Protein AF-0000000078895210 (afdb_homodimer)

Structure (mmCIF, N/CA/C/O backbone):
data_AF-0000000078895210-model_v1
#
loop_
_entity.id
_entity.type
_entity.pdbx_description
1 polymer Aquaporin
#
loop_
_atom_site.group_PDB
_atom_site.id
_atom_site.type_symbol
_atom_site.label_atom_id
_atom_site.label_alt_id
_atom_site.label_comp_id
_atom_site.label_asym_id
_atom_site.label_entity_id
_atom_site.label_seq_id
_atom_site.pdbx_PDB_ins_code
_atom_site.Cartn_x
_atom_site.Cartn_y
_atom_site.Cartn_z
_atom_site.occupancy
_atom_site.B_iso_or_equiv
_atom_site.auth_seq_id
_atom_site.auth_comp_id
_atom_site.auth_asym_id
_atom_site.auth_atom_id
_atom_site.pdbx_PDB_model_num
ATOM 1 N N . ILE A 1 1 ? 17.266 -13.531 0.839 1 91.81 1 ILE A N 1
ATOM 2 C CA . ILE A 1 1 ? 16.641 -12.891 1.991 1 91.81 1 ILE A CA 1
ATOM 3 C C . ILE A 1 1 ? 17.109 -11.438 2.08 1 91.81 1 ILE A C 1
ATOM 5 O O . ILE A 1 1 ? 16.297 -10.516 2.031 1 91.81 1 ILE A O 1
ATOM 9 N N . ILE A 1 2 ? 18.406 -11.156 2.016 1 94.5 2 ILE A N 1
ATOM 10 C CA . ILE A 1 2 ? 18.906 -9.805 2.223 1 94.5 2 ILE A CA 1
ATOM 11 C C . ILE A 1 2 ? 18.516 -8.922 1.04 1 94.5 2 ILE A C 1
ATOM 13 O O . ILE A 1 2 ? 18.109 -7.773 1.223 1 94.5 2 ILE A O 1
ATOM 17 N N . ARG A 1 3 ? 18.641 -9.445 -0.158 1 97.5 3 ARG A N 1
ATOM 18 C CA . ARG A 1 3 ? 18.297 -8.672 -1.344 1 97.5 3 ARG A CA 1
ATOM 19 C C . ARG A 1 3 ? 16.812 -8.273 -1.328 1 97.5 3 ARG A C 1
ATOM 21 O O . ARG A 1 3 ? 16.469 -7.137 -1.648 1 97.5 3 ARG A O 1
ATOM 28 N N . SER A 1 4 ? 16.016 -9.242 -0.954 1 98 4 SER A N 1
ATOM 29 C CA . SER A 1 4 ? 14.578 -8.961 -0.885 1 98 4 SER A CA 1
ATOM 30 C C . SER A 1 4 ? 14.266 -7.961 0.221 1 98 4 SER A C 1
ATOM 32 O O . SER A 1 4 ? 13.391 -7.109 0.063 1 98 4 SER A O 1
ATOM 34 N N . PHE A 1 5 ? 14.891 -8.125 1.276 1 98.5 5 PHE A N 1
ATOM 35 C CA . PHE A 1 5 ? 14.719 -7.184 2.377 1 98.5 5 PHE A CA 1
ATOM 36 C C . PHE A 1 5 ? 15.031 -5.762 1.932 1 98.5 5 PHE A C 1
ATOM 38 O O . PHE A 1 5 ? 14.234 -4.848 2.141 1 98.5 5 PHE A O 1
ATOM 45 N N . LEU A 1 6 ? 16.203 -5.59 1.319 1 98.44 6 LEU A N 1
ATOM 46 C CA . LEU A 1 6 ? 16.641 -4.266 0.892 1 98.44 6 LEU A CA 1
ATOM 47 C C . LEU A 1 6 ? 15.719 -3.711 -0.189 1 98.44 6 LEU A C 1
ATOM 49 O O . LEU A 1 6 ? 15.43 -2.514 -0.212 1 98.44 6 LEU A O 1
ATOM 53 N N . ALA A 1 7 ? 15.297 -4.586 -1.039 1 98.69 7 ALA A N 1
ATOM 54 C CA . ALA A 1 7 ? 14.391 -4.176 -2.109 1 98.69 7 ALA A CA 1
ATOM 55 C C . ALA A 1 7 ? 13.094 -3.617 -1.541 1 98.69 7 ALA A C 1
ATOM 57 O O . ALA A 1 7 ? 12.648 -2.531 -1.929 1 98.69 7 ALA A O 1
ATOM 58 N N . GLU A 1 8 ? 12.5 -4.336 -0.604 1 98.88 8 GLU A N 1
ATOM 59 C CA . GLU A 1 8 ? 11.242 -3.902 -0 1 98.88 8 GLU A CA 1
ATOM 60 C C . GLU A 1 8 ? 11.445 -2.67 0.876 1 98.88 8 GLU A C 1
ATOM 62 O O . GLU A 1 8 ? 10.578 -1.795 0.936 1 98.88 8 GLU A O 1
ATOM 67 N N . PHE A 1 9 ? 12.547 -2.623 1.554 1 98.81 9 PHE A N 1
ATOM 68 C CA . PHE A 1 9 ? 12.883 -1.465 2.373 1 98.81 9 PHE A CA 1
ATOM 69 C C . PHE A 1 9 ? 12.961 -0.203 1.522 1 98.81 9 PHE A C 1
ATOM 71 O O . PHE A 1 9 ? 12.297 0.793 1.815 1 98.81 9 PHE A O 1
ATOM 78 N N . ILE A 1 10 ? 13.742 -0.243 0.517 1 98.69 10 ILE A N 1
ATOM 79 C CA . ILE A 1 10 ? 13.992 0.927 -0.32 1 98.69 10 ILE A CA 1
ATOM 80 C C . ILE A 1 10 ? 12.719 1.293 -1.083 1 98.69 10 ILE A C 1
ATOM 82 O O . ILE A 1 10 ? 12.375 2.473 -1.195 1 98.69 10 ILE A O 1
ATOM 86 N N . ALA A 1 11 ? 12.008 0.29 -1.595 1 98.69 11 ALA A N 1
ATOM 87 C CA . ALA A 1 11 ? 10.797 0.571 -2.354 1 98.69 11 ALA A CA 1
ATOM 88 C C . ALA A 1 11 ? 9.75 1.262 -1.481 1 98.69 11 ALA A C 1
ATOM 90 O O . ALA A 1 11 ? 9.102 2.215 -1.916 1 98.69 11 ALA A O 1
ATOM 91 N N . THR A 1 12 ? 9.578 0.781 -0.262 1 98.75 12 THR A N 1
ATOM 92 C CA . THR A 1 12 ? 8.617 1.41 0.636 1 98.75 12 THR A CA 1
ATOM 93 C C . THR A 1 12 ? 9.094 2.801 1.05 1 98.75 12 THR A C 1
ATOM 95 O O . T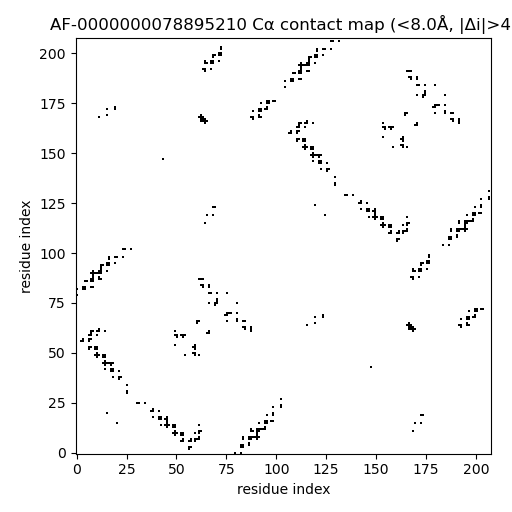HR A 1 12 ? 8.289 3.725 1.174 1 98.75 12 THR A O 1
ATOM 98 N N . PHE A 1 13 ? 10.398 2.947 1.221 1 98.75 13 PHE A N 1
ATOM 99 C CA . PHE A 1 13 ? 10.977 4.258 1.507 1 98.75 13 PHE A CA 1
ATOM 100 C C . PHE A 1 13 ? 10.633 5.254 0.408 1 98.75 13 PHE A C 1
ATOM 102 O O . PHE A 1 13 ? 10.219 6.379 0.692 1 98.75 13 PHE A O 1
ATOM 109 N N . ILE A 1 14 ? 10.789 4.855 -0.801 1 98.31 14 ILE A N 1
ATOM 110 C CA . ILE A 1 14 ? 10.484 5.695 -1.954 1 98.31 14 ILE A CA 1
ATOM 111 C C . ILE A 1 14 ? 8.992 6.035 -1.962 1 98.31 14 ILE A C 1
ATOM 113 O O . ILE A 1 14 ? 8.617 7.203 -2.094 1 98.31 14 ILE A O 1
ATOM 117 N N . LEU A 1 15 ? 8.125 5.031 -1.791 1 97.38 15 LEU A N 1
ATOM 118 C CA . LEU A 1 15 ? 6.676 5.215 -1.801 1 97.38 15 LEU A CA 1
ATOM 119 C C . LEU A 1 15 ? 6.25 6.254 -0.77 1 97.38 15 LEU A C 1
ATOM 121 O O . LEU A 1 15 ? 5.547 7.211 -1.102 1 97.38 15 LEU A O 1
ATOM 125 N N . VAL A 1 16 ? 6.73 6.066 0.429 1 97.69 16 VAL A N 1
ATOM 126 C CA . VAL A 1 16 ? 6.305 6.906 1.543 1 97.69 16 VAL A CA 1
ATOM 127 C C . VAL A 1 16 ? 6.914 8.297 1.403 1 97.69 16 VAL A C 1
ATOM 129 O O . VAL A 1 16 ? 6.277 9.297 1.746 1 97.69 16 VAL A O 1
ATOM 132 N N . SER A 1 17 ? 8.133 8.398 0.873 1 96.94 17 SER A N 1
ATOM 133 C CA . SER A 1 17 ? 8.75 9.711 0.667 1 96.94 17 SER A CA 1
ATOM 134 C C . SER A 1 17 ? 7.93 10.555 -0.301 1 96.94 17 SER A C 1
ATOM 136 O O . SER A 1 17 ? 7.652 11.727 -0.027 1 96.94 17 SER A O 1
ATOM 138 N N . PHE A 1 18 ? 7.535 9.977 -1.363 1 95.56 18 PHE A N 1
ATOM 139 C CA . PHE A 1 18 ? 6.754 10.711 -2.352 1 95.56 18 PHE A CA 1
ATOM 140 C C . PHE A 1 18 ? 5.336 10.953 -1.85 1 95.56 18 PHE A C 1
ATOM 142 O O . PHE A 1 18 ? 4.805 12.055 -1.993 1 95.56 18 PHE A O 1
ATOM 149 N N . GLY A 1 19 ? 4.68 9.953 -1.264 1 92.62 19 GLY A N 1
ATOM 150 C CA . GLY A 1 19 ? 3.312 10.086 -0.79 1 92.62 19 GLY A CA 1
ATOM 151 C C . GLY A 1 19 ? 3.178 11.047 0.377 1 92.62 19 GLY A C 1
ATOM 152 O O . GLY A 1 19 ? 2.463 12.047 0.285 1 92.62 19 GLY A O 1
ATOM 153 N N . CYS A 1 20 ? 3.854 10.719 1.409 1 92.38 20 CYS A N 1
ATOM 154 C CA . CYS A 1 20 ? 3.764 11.539 2.613 1 92.38 20 CYS A CA 1
ATOM 155 C C . CYS A 1 20 ? 4.41 12.906 2.393 1 92.38 20 CYS A C 1
ATOM 157 O O . CYS A 1 20 ? 3.957 13.906 2.943 1 92.38 20 CYS A O 1
ATOM 159 N N . GLY A 1 21 ? 5.445 12.945 1.614 1 91.75 21 GLY A N 1
ATOM 160 C CA . GLY A 1 21 ? 6.066 14.227 1.312 1 91.75 21 GLY A CA 1
ATOM 161 C C . GLY A 1 21 ? 5.133 15.188 0.614 1 91.75 21 GLY A C 1
ATOM 162 O O . GLY A 1 21 ? 5.109 16.375 0.933 1 91.75 21 GLY A O 1
ATOM 163 N N . SER A 1 22 ? 4.402 14.703 -0.313 1 90.06 22 SER A N 1
ATOM 164 C CA . SER A 1 22 ? 3.463 15.555 -1.033 1 90.06 22 SER A CA 1
ATOM 165 C C . SER A 1 22 ? 2.369 16.078 -0.109 1 90.06 22 SER A C 1
ATOM 167 O O . SER A 1 22 ? 1.924 17.219 -0.247 1 90.06 22 SER A O 1
ATOM 169 N N . ILE A 1 23 ? 1.933 15.242 0.768 1 87.25 23 ILE A N 1
ATOM 170 C CA . ILE A 1 23 ? 0.909 15.648 1.723 1 87.25 23 ILE A CA 1
ATOM 171 C C . ILE A 1 23 ? 1.463 16.75 2.633 1 87.25 23 ILE A C 1
ATOM 173 O O . ILE A 1 23 ? 0.791 17.75 2.893 1 87.25 23 ILE A O 1
ATOM 177 N N . ALA A 1 24 ? 2.65 16.516 3.084 1 88.12 24 ALA A N 1
ATOM 178 C CA . ALA A 1 24 ? 3.289 17.516 3.947 1 88.12 24 ALA A CA 1
ATOM 179 C C . ALA A 1 24 ? 3.455 18.844 3.223 1 88.12 24 ALA A C 1
ATOM 181 O O . ALA A 1 24 ? 3.191 19.906 3.793 1 88.12 24 ALA A O 1
ATOM 182 N N . GLN A 1 25 ? 3.906 18.766 2.006 1 86.38 25 GLN A N 1
ATOM 183 C CA . GLN A 1 25 ? 4.098 19.969 1.209 1 86.38 25 GLN A CA 1
ATOM 184 C C . GLN A 1 25 ? 2.779 20.703 0.999 1 86.38 25 GLN A C 1
ATOM 186 O O . GLN A 1 25 ? 2.734 21.938 1.055 1 86.38 25 GLN A O 1
ATOM 191 N N . MET A 1 26 ? 1.783 19.984 0.675 1 85.31 26 MET A N 1
ATOM 192 C CA . MET A 1 26 ? 0.464 20.578 0.469 1 85.31 26 MET A CA 1
ATOM 193 C C . MET A 1 26 ? -0.018 21.281 1.729 1 85.31 26 MET A C 1
ATOM 195 O O . MET A 1 26 ? -0.577 22.375 1.655 1 85.31 26 MET A O 1
ATOM 199 N N . LEU A 1 27 ? 0.117 20.703 2.875 1 81.81 27 LEU A N 1
ATOM 200 C CA . LEU A 1 27 ? -0.335 21.281 4.141 1 81.81 27 LEU A CA 1
ATOM 201 C C . LEU A 1 27 ? 0.47 22.516 4.492 1 81.81 27 LEU A C 1
ATOM 203 O O . LEU A 1 27 ? -0.069 23.469 5.059 1 81.81 27 LEU A O 1
ATOM 207 N N . LEU A 1 28 ? 1.659 22.547 4.117 1 82.06 28 LEU A N 1
ATOM 208 C CA . LEU A 1 28 ? 2.52 23.688 4.402 1 82.06 28 LEU A CA 1
ATOM 209 C C . LEU A 1 28 ? 2.188 24.859 3.48 1 82.06 28 LEU A C 1
ATOM 211 O O . LEU A 1 28 ? 2.221 26.016 3.904 1 82.06 28 LEU A O 1
ATOM 215 N N . SER A 1 29 ? 1.907 24.562 2.256 1 80.06 29 SER A N 1
ATOM 216 C CA . SER A 1 29 ? 1.659 25.625 1.276 1 80.06 29 SER A CA 1
ATOM 217 C C . SER A 1 29 ? 0.233 26.156 1.385 1 80.06 29 SER A C 1
ATOM 219 O O . SER A 1 29 ? -0.126 27.125 0.714 1 80.06 29 SER A O 1
ATOM 221 N N . ASN A 1 30 ? -0.578 25.719 2.146 1 72.81 30 ASN A N 1
ATOM 222 C CA . ASN A 1 30 ? -1.979 26.109 2.275 1 72.81 30 ASN A CA 1
ATOM 223 C C . ASN A 1 30 ? -2.719 26 0.946 1 72.81 30 ASN A C 1
ATOM 225 O O . ASN A 1 30 ? -3.572 26.828 0.63 1 72.81 30 ASN A O 1
ATOM 229 N N . GLU A 1 31 ? -2.275 25.359 -0.02 1 65 31 GLU A N 1
ATOM 230 C CA . GLU A 1 31 ? -2.939 25.156 -1.305 1 65 31 GLU A CA 1
ATOM 231 C C . GLU A 1 31 ? -3.918 23.984 -1.243 1 65 31 GLU A C 1
ATOM 233 O O . GLU A 1 31 ? -3.596 22.938 -0.705 1 65 31 GLU A O 1
ATOM 238 N N . THR A 1 32 ? -5.375 24.25 -1.169 1 58.59 32 THR A N 1
ATOM 239 C CA . THR A 1 32 ? -6.359 23.188 -1.044 1 58.59 32 THR A CA 1
ATOM 240 C C . THR A 1 32 ? -6.625 22.531 -2.398 1 58.59 32 THR A C 1
ATOM 242 O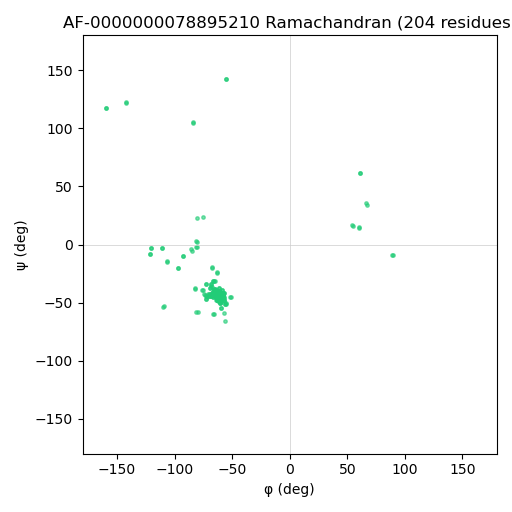 O . THR A 1 32 ? -6.902 21.344 -2.475 1 58.59 32 THR A O 1
ATOM 245 N N . LYS A 1 33 ? -7.062 23.406 -3.379 1 52.34 33 LYS A N 1
ATOM 246 C CA . LYS A 1 33 ? -7.859 23 -4.535 1 52.34 33 LYS A CA 1
ATOM 247 C C . LYS A 1 33 ? -7.156 21.906 -5.332 1 52.34 33 LYS A C 1
ATOM 249 O O . LYS A 1 33 ? -7.781 20.938 -5.746 1 52.34 33 LYS A O 1
ATOM 254 N N . GLY A 1 34 ? -6.035 22.125 -5.961 1 54.62 34 GLY A N 1
ATOM 255 C CA . GLY A 1 34 ? -5.379 21.234 -6.906 1 54.62 34 GLY A CA 1
ATOM 256 C C . GLY A 1 34 ? -4.691 20.062 -6.234 1 54.62 34 GLY A C 1
ATOM 257 O O . GLY A 1 34 ? -3.904 19.344 -6.867 1 54.62 34 GLY A O 1
ATOM 258 N N . THR A 1 35 ? -5.203 19.734 -4.969 1 67.94 35 THR A N 1
ATOM 259 C CA . THR A 1 35 ? -4.336 19.016 -4.035 1 67.94 35 THR A CA 1
ATOM 260 C C . THR A 1 35 ? -4.613 17.516 -4.07 1 67.94 35 THR A C 1
ATOM 262 O O . THR A 1 35 ? -3.691 16.703 -3.973 1 67.94 35 THR A O 1
ATOM 265 N N . PHE A 1 36 ? -5.809 17.312 -4.574 1 72.62 36 PHE A N 1
ATOM 266 C CA . PHE A 1 36 ? -6.133 15.891 -4.637 1 72.62 36 PHE A CA 1
ATOM 267 C C . PHE A 1 36 ? -5.379 15.211 -5.773 1 72.62 36 PHE A C 1
ATOM 269 O O . PHE A 1 36 ? -4.766 14.156 -5.574 1 72.62 36 PHE A O 1
ATOM 276 N N . PHE A 1 37 ? -5.375 15.945 -6.879 1 78.44 37 PHE A N 1
ATOM 277 C CA . PHE A 1 37 ? -4.73 15.367 -8.055 1 78.44 37 PHE A CA 1
ATOM 278 C C . PHE A 1 37 ? -3.223 15.273 -7.848 1 78.44 37 PHE A C 1
ATOM 280 O O . PHE A 1 37 ? -2.607 14.25 -8.164 1 78.44 37 PHE A O 1
ATOM 287 N N . SER A 1 38 ? -2.693 16.375 -7.309 1 83.25 38 SER A N 1
ATOM 288 C CA . SER A 1 38 ? -1.247 16.391 -7.117 1 83.25 38 SER A CA 1
ATOM 289 C C . SER A 1 38 ? -0.813 15.32 -6.121 1 83.25 38 SER A C 1
ATOM 291 O O . SER A 1 38 ? 0.202 14.648 -6.324 1 83.25 38 SER A O 1
ATOM 293 N N . VAL A 1 39 ? -1.569 15.156 -5.125 1 84.69 39 VAL A N 1
ATOM 294 C CA . VAL A 1 39 ? -1.237 14.172 -4.102 1 84.69 39 VAL A CA 1
ATOM 295 C C . VAL A 1 39 ? -1.364 12.766 -4.676 1 84.69 39 VAL A C 1
ATOM 297 O O . VAL A 1 39 ? -0.463 11.938 -4.516 1 84.69 39 VAL A O 1
ATOM 300 N N . ASN A 1 40 ? -2.445 12.523 -5.43 1 85.06 40 ASN A N 1
ATOM 301 C CA . ASN A 1 40 ? -2.631 11.211 -6.039 1 85.06 40 ASN A CA 1
ATOM 302 C C . ASN A 1 40 ? -1.543 10.914 -7.066 1 85.06 40 ASN A C 1
ATOM 304 O O . ASN A 1 40 ? -1.086 9.773 -7.18 1 85.06 40 ASN A O 1
ATOM 308 N N . PHE A 1 41 ? -1.235 11.914 -7.758 1 89.12 41 PHE A N 1
ATOM 309 C CA . PHE A 1 41 ? -0.179 11.75 -8.75 1 89.12 41 PHE A CA 1
ATOM 310 C C . PHE A 1 41 ? 1.142 11.391 -8.078 1 89.12 41 PHE A C 1
ATOM 312 O O . PHE A 1 41 ? 1.873 10.523 -8.562 1 89.12 41 PHE A O 1
ATOM 319 N N . SER A 1 42 ? 1.454 12.039 -6.969 1 93.06 42 SER A N 1
ATOM 320 C CA . SER A 1 42 ? 2.684 11.773 -6.227 1 93.06 42 SER A CA 1
ATOM 321 C C . SER A 1 42 ? 2.715 10.336 -5.711 1 93.06 42 SER A C 1
ATOM 323 O O . SER A 1 42 ? 3.748 9.664 -5.789 1 93.06 42 SER A O 1
ATOM 325 N N . TRP A 1 43 ? 1.61 9.875 -5.23 1 91.94 43 TRP A N 1
ATOM 326 C CA . TRP A 1 43 ? 1.517 8.492 -4.789 1 91.94 43 TRP A CA 1
ATOM 327 C C . TRP A 1 43 ? 1.743 7.531 -5.949 1 91.94 43 TRP A C 1
ATOM 329 O O . TRP A 1 43 ? 2.438 6.523 -5.805 1 91.94 43 TRP A O 1
ATOM 339 N N . GLY A 1 44 ? 1.128 7.828 -7.102 1 91 44 GLY A N 1
ATOM 340 C CA . GLY A 1 44 ? 1.326 7.031 -8.305 1 91 44 GLY A CA 1
ATOM 341 C C . GLY A 1 44 ? 2.779 6.945 -8.727 1 91 44 GLY A C 1
ATOM 342 O O . GLY A 1 44 ? 3.262 5.875 -9.094 1 91 44 GLY A O 1
ATOM 343 N N . ILE A 1 45 ? 3.426 8.047 -8.711 1 93.38 45 ILE A N 1
ATOM 344 C CA . ILE A 1 45 ? 4.848 8.086 -9.039 1 93.38 45 ILE A CA 1
ATOM 345 C C . ILE A 1 45 ? 5.625 7.211 -8.062 1 93.38 45 ILE A C 1
ATOM 347 O O . ILE A 1 45 ? 6.512 6.457 -8.469 1 93.38 45 ILE A O 1
ATOM 351 N N . GLY A 1 46 ? 5.398 7.391 -6.738 1 95.25 46 GLY A N 1
ATOM 352 C CA . GLY A 1 46 ? 6.047 6.57 -5.727 1 95.25 46 GLY A CA 1
ATOM 353 C C . GLY A 1 46 ? 5.906 5.082 -5.988 1 95.25 46 GLY A C 1
ATOM 354 O O . GLY A 1 46 ? 6.887 4.34 -5.91 1 95.25 46 GLY A O 1
ATOM 355 N N . VAL A 1 47 ? 4.688 4.664 -6.328 1 92.81 47 VAL A N 1
ATOM 356 C CA . VAL A 1 47 ? 4.43 3.256 -6.621 1 92.81 47 VAL A CA 1
ATOM 357 C C . VAL A 1 47 ? 5.227 2.83 -7.852 1 92.81 47 VAL A C 1
ATOM 359 O O . VAL A 1 47 ? 5.867 1.777 -7.848 1 92.81 47 VAL A O 1
ATOM 362 N N . THR A 1 48 ? 5.156 3.641 -8.891 1 92.81 48 THR A N 1
AT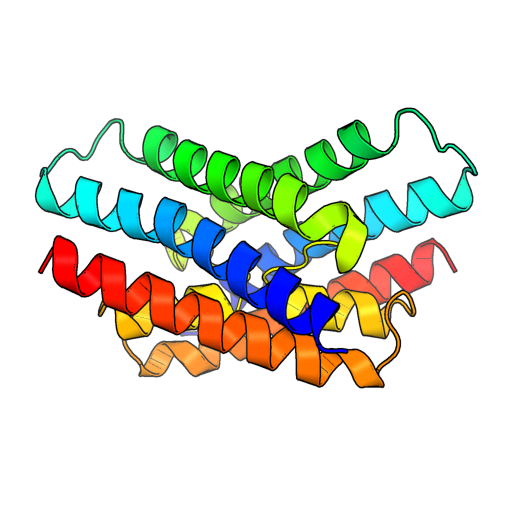OM 363 C CA . THR A 1 48 ? 5.832 3.314 -10.141 1 92.81 48 THR A CA 1
ATOM 364 C C . THR A 1 48 ? 7.336 3.17 -9.922 1 92.81 48 THR A C 1
ATOM 366 O O . THR A 1 48 ? 7.941 2.189 -10.359 1 92.81 48 THR A O 1
ATOM 369 N N . LEU A 1 49 ? 7.945 4.074 -9.266 1 95.94 49 LEU A N 1
ATOM 370 C CA . LEU A 1 49 ? 9.375 4.027 -9 1 95.94 49 LEU A CA 1
ATOM 371 C C . LEU A 1 49 ? 9.727 2.844 -8.102 1 95.94 49 LEU A C 1
ATOM 373 O O . LEU A 1 49 ? 10.758 2.199 -8.289 1 95.94 49 LEU A O 1
ATOM 377 N N . GLY A 1 50 ? 8.906 2.646 -7.07 1 96 50 GLY A N 1
ATOM 378 C CA . GLY A 1 50 ? 9.109 1.474 -6.23 1 96 50 GLY A CA 1
ATOM 379 C C . GLY A 1 50 ? 9.07 0.172 -7.012 1 96 50 GLY A C 1
ATOM 380 O O . GLY A 1 50 ? 9.891 -0.721 -6.773 1 96 50 GLY A O 1
ATOM 381 N N . CYS A 1 51 ? 8.141 0.062 -7.949 1 93.31 51 CYS A N 1
ATOM 382 C CA . CYS A 1 51 ? 8.023 -1.126 -8.789 1 93.31 51 CYS A CA 1
ATOM 383 C C . CYS A 1 51 ? 9.258 -1.29 -9.664 1 93.31 51 CYS A C 1
ATOM 385 O O . CYS A 1 51 ? 9.75 -2.404 -9.859 1 93.31 51 CYS A O 1
ATOM 387 N N . TYR A 1 52 ? 9.633 -0.184 -10.195 1 93.31 52 TYR A N 1
ATOM 388 C CA . TYR A 1 52 ? 10.828 -0.235 -11.023 1 93.31 52 TYR A CA 1
ATOM 389 C C . TYR A 1 52 ? 12.039 -0.679 -10.211 1 93.31 52 TYR A C 1
ATOM 391 O O . TYR A 1 52 ? 12.875 -1.439 -10.695 1 93.31 52 TYR A O 1
ATOM 399 N N . TRP A 1 53 ? 12.164 -0.223 -9.023 1 96.25 53 TRP A N 1
ATOM 400 C CA . TRP A 1 53 ? 13.297 -0.514 -8.148 1 96.25 53 TRP A CA 1
ATOM 401 C C . TRP A 1 53 ? 13.273 -1.968 -7.684 1 96.25 53 TRP A C 1
ATOM 403 O O . TRP A 1 53 ? 14.289 -2.664 -7.746 1 96.25 53 TRP A O 1
ATOM 413 N N . ALA A 1 54 ? 12.086 -2.445 -7.293 1 97.19 54 ALA A N 1
ATOM 414 C CA . ALA A 1 54 ? 12.062 -3.688 -6.527 1 97.19 54 ALA A CA 1
ATOM 415 C C . ALA A 1 54 ? 11.25 -4.758 -7.25 1 97.19 54 ALA A C 1
ATOM 417 O O . ALA A 1 54 ? 11.18 -5.906 -6.801 1 97.19 54 ALA A O 1
ATOM 418 N N . GLY A 1 55 ? 10.68 -4.418 -8.344 1 93.25 55 GLY A N 1
ATOM 419 C CA . GLY A 1 55 ? 9.789 -5.34 -9.031 1 93.25 55 GLY A CA 1
ATOM 420 C C . GLY A 1 55 ? 10.461 -6.652 -9.398 1 93.25 55 GLY A C 1
ATOM 421 O O . GLY A 1 55 ? 9.883 -7.723 -9.219 1 93.25 55 GLY A O 1
ATOM 422 N N . GLY A 1 56 ? 11.672 -6.637 -9.867 1 92.19 56 GLY A N 1
ATOM 423 C CA . GLY A 1 56 ? 12.391 -7.812 -10.328 1 92.19 56 GLY A CA 1
ATOM 424 C C . GLY A 1 56 ? 13.086 -8.562 -9.203 1 92.19 56 GLY A C 1
ATOM 425 O O . GLY A 1 56 ? 13.664 -9.625 -9.43 1 92.19 56 GLY A O 1
ATOM 426 N N . ILE A 1 57 ? 13.039 -8.016 -8.055 1 95.88 57 ILE A N 1
ATOM 427 C CA . ILE A 1 57 ? 13.75 -8.617 -6.93 1 95.88 57 ILE A CA 1
ATOM 428 C C . ILE A 1 57 ? 12.75 -9.219 -5.949 1 95.88 57 ILE A C 1
ATOM 430 O O . ILE A 1 57 ? 12.789 -10.422 -5.68 1 95.88 57 ILE A O 1
ATOM 434 N N . SER A 1 58 ? 11.789 -8.5 -5.496 1 96.38 58 SER A N 1
ATOM 435 C CA . SER A 1 58 ? 10.859 -8.938 -4.457 1 96.38 58 SER A CA 1
ATOM 436 C C . SER A 1 58 ? 9.422 -8.898 -4.945 1 96.38 58 SER A C 1
ATOM 438 O O . SER A 1 58 ? 8.508 -9.352 -4.25 1 96.38 58 SER A O 1
ATOM 440 N N . GLY A 1 59 ? 9.211 -8.336 -6.105 1 93.38 59 GLY A N 1
ATOM 441 C CA . GLY A 1 59 ? 7.855 -8.102 -6.562 1 93.38 59 GLY A CA 1
ATOM 442 C C . GLY A 1 59 ? 7.309 -6.754 -6.129 1 93.38 59 GLY A C 1
ATOM 443 O O . GLY A 1 59 ? 6.195 -6.379 -6.504 1 93.38 59 GLY A O 1
ATOM 444 N N . ALA A 1 60 ? 7.988 -6.055 -5.297 1 96.5 60 ALA A N 1
ATOM 445 C CA . ALA A 1 60 ? 7.664 -4.684 -4.91 1 96.5 60 ALA A CA 1
ATOM 446 C C . ALA A 1 60 ? 6.289 -4.605 -4.258 1 96.5 60 ALA A C 1
ATOM 448 O O . ALA A 1 60 ? 5.438 -3.822 -4.684 1 96.5 60 ALA A O 1
ATOM 449 N N . HIS A 1 61 ? 6.082 -5.262 -3.17 1 97.88 61 HIS A N 1
ATOM 450 C CA . HIS A 1 61 ? 4.805 -5.234 -2.467 1 97.88 61 HIS A CA 1
ATOM 451 C C . HIS A 1 61 ? 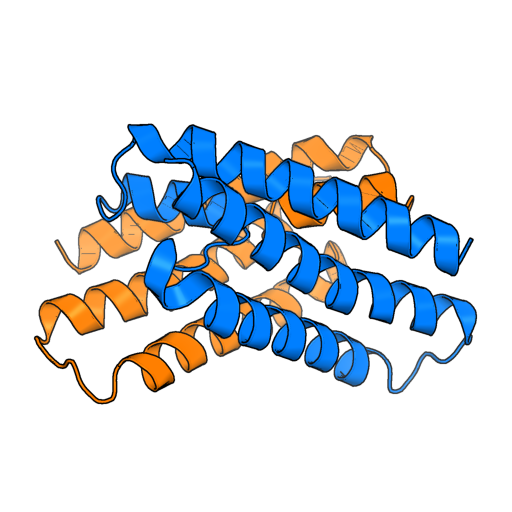4.59 -3.896 -1.766 1 97.88 61 HIS A C 1
ATOM 453 O O . HIS A 1 61 ? 3.482 -3.357 -1.772 1 97.88 61 HIS A O 1
ATOM 459 N N . MET A 1 62 ? 5.691 -3.457 -1.029 1 98.12 62 MET A N 1
ATOM 460 C CA . MET A 1 62 ? 5.738 -2.158 -0.364 1 98.12 62 MET A CA 1
ATOM 461 C C . MET A 1 62 ? 4.617 -2.029 0.663 1 98.12 62 MET A C 1
ATOM 463 O O . MET A 1 62 ? 4.238 -0.919 1.037 1 98.12 62 MET A O 1
ATOM 467 N N . ASN A 1 63 ? 3.945 -3.047 1.082 1 98.56 63 ASN A N 1
ATOM 468 C CA . ASN A 1 63 ? 2.709 -3.051 1.855 1 98.56 63 ASN A CA 1
ATOM 469 C C . ASN A 1 63 ? 2.494 -4.387 2.562 1 98.56 63 ASN A C 1
ATOM 471 O O . ASN A 1 63 ? 2.234 -5.402 1.914 1 98.56 63 ASN A O 1
ATOM 475 N N . PRO A 1 64 ? 2.459 -4.426 3.881 1 98.56 64 PRO A N 1
ATOM 476 C CA . PRO A 1 64 ? 2.254 -5.672 4.621 1 98.56 64 PRO A CA 1
ATOM 477 C C . PRO A 1 64 ? 0.934 -6.355 4.27 1 98.56 64 PRO A C 1
ATOM 479 O O . PRO A 1 64 ? 0.857 -7.586 4.254 1 98.56 64 PRO A O 1
ATOM 482 N N . ALA A 1 65 ? -0.1 -5.645 4.078 1 97.94 65 ALA A N 1
ATOM 483 C CA . ALA A 1 65 ? -1.381 -6.234 3.699 1 97.94 65 ALA A CA 1
ATOM 484 C C . ALA A 1 65 ? -1.277 -6.949 2.355 1 97.94 65 ALA A C 1
ATOM 486 O O . ALA A 1 65 ? -1.821 -8.047 2.184 1 97.94 65 ALA A O 1
ATOM 487 N N . VAL A 1 66 ? -0.599 -6.391 1.45 1 97.69 66 VAL A N 1
ATOM 488 C CA . 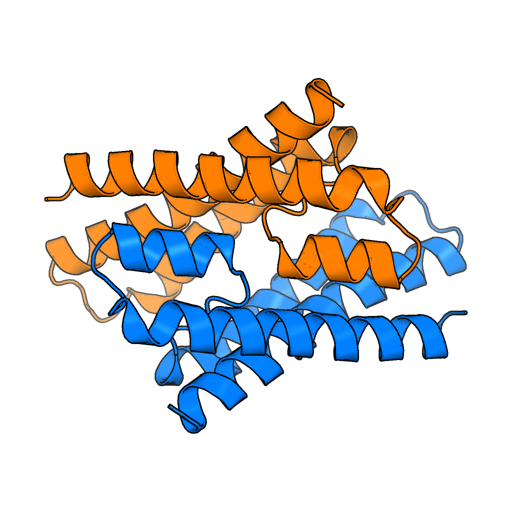VAL A 1 66 ? -0.385 -6.98 0.132 1 97.69 66 VAL A CA 1
ATOM 489 C C . VAL A 1 66 ? 0.5 -8.219 0.256 1 97.69 66 VAL A C 1
ATOM 491 O O . VAL A 1 66 ? 0.224 -9.25 -0.359 1 97.69 66 VAL A O 1
ATOM 494 N N . THR A 1 67 ? 1.552 -8.07 1.055 1 98.38 67 THR A N 1
ATOM 495 C CA . THR A 1 67 ? 2.447 -9.195 1.288 1 98.38 67 THR A CA 1
ATOM 496 C C . THR A 1 67 ? 1.678 -10.391 1.843 1 98.38 67 THR A C 1
ATOM 498 O O . THR A 1 67 ? 1.836 -11.516 1.362 1 98.38 67 THR A O 1
ATOM 501 N N . LEU A 1 68 ? 0.879 -10.102 2.768 1 96.38 68 LEU A N 1
ATOM 502 C CA . LEU A 1 68 ? 0.074 -11.18 3.342 1 96.38 68 LEU A CA 1
ATOM 503 C C . LEU A 1 68 ? -0.875 -11.766 2.301 1 96.38 68 LEU A C 1
ATOM 505 O O . LEU A 1 68 ? -1.068 -12.977 2.244 1 96.38 68 LEU A O 1
ATOM 509 N N . ALA A 1 69 ? -1.468 -10.922 1.538 1 96.38 69 ALA A N 1
ATOM 510 C CA . ALA A 1 69 ? -2.379 -11.375 0.489 1 96.38 69 ALA A CA 1
ATOM 511 C C . ALA A 1 69 ? -1.672 -12.32 -0.479 1 96.38 69 ALA A C 1
ATOM 513 O O . ALA A 1 69 ? -2.232 -13.344 -0.878 1 96.38 69 ALA A O 1
ATOM 514 N N . PHE A 1 70 ? -0.461 -11.984 -0.833 1 96.12 70 PHE A N 1
ATOM 515 C CA . PHE A 1 70 ? 0.309 -12.82 -1.744 1 96.12 70 PHE A CA 1
ATOM 516 C C . PHE A 1 70 ? 0.613 -14.172 -1.11 1 96.12 70 PHE A C 1
ATOM 518 O O . PHE A 1 70 ? 0.596 -15.203 -1.791 1 96.12 70 PHE A O 1
ATOM 525 N N . ALA A 1 71 ? 0.929 -14.148 0.17 1 96.31 71 ALA A N 1
ATOM 526 C CA . ALA A 1 71 ? 1.201 -15.406 0.862 1 96.31 71 ALA A CA 1
ATOM 527 C C . ALA A 1 71 ? -0.038 -16.297 0.891 1 96.31 71 ALA A C 1
ATOM 529 O O . ALA A 1 71 ? 0.042 -17.5 0.602 1 96.31 71 ALA A O 1
ATOM 530 N N . VAL A 1 72 ? -1.111 -15.711 1.222 1 93.81 72 VAL A N 1
ATOM 531 C CA . VAL A 1 72 ? -2.375 -16.438 1.291 1 93.81 72 VAL A CA 1
ATOM 532 C C . VAL A 1 72 ? -2.723 -17 -0.084 1 93.81 72 VAL A C 1
ATOM 534 O O . VAL A 1 72 ? -3.211 -18.125 -0.192 1 93.81 72 VAL A O 1
ATOM 537 N N . ALA A 1 73 ? -2.436 -16.266 -1.101 1 91.88 73 ALA A N 1
ATOM 538 C CA . ALA A 1 73 ? -2.719 -16.688 -2.473 1 91.88 73 ALA A CA 1
ATOM 539 C C . ALA A 1 73 ? -1.644 -17.641 -2.994 1 91.88 73 ALA A C 1
ATOM 541 O O . ALA A 1 73 ? -1.634 -17.984 -4.176 1 91.88 73 ALA A O 1
ATOM 542 N N . ARG A 1 74 ? -0.663 -17.984 -2.133 1 91.19 74 ARG A N 1
ATOM 543 C CA . ARG A 1 74 ? 0.393 -18.938 -2.439 1 91.19 74 ARG A CA 1
ATOM 544 C C . ARG A 1 74 ? 1.315 -18.406 -3.533 1 91.19 74 ARG A C 1
ATOM 546 O O . ARG A 1 74 ? 1.796 -19.172 -4.371 1 91.19 74 ARG A O 1
ATOM 553 N N . ARG A 1 75 ? 1.5 -17.172 -3.488 1 91.12 75 ARG A N 1
ATOM 554 C CA . ARG A 1 75 ? 2.391 -16.547 -4.453 1 91.12 75 ARG A CA 1
ATOM 555 C C . ARG A 1 75 ? 3.658 -16.031 -3.777 1 91.12 75 ARG A C 1
ATOM 557 O O . ARG A 1 75 ? 4.52 -15.438 -4.43 1 91.12 75 ARG A O 1
ATOM 564 N N . LEU A 1 76 ? 3.709 -16.172 -2.531 1 95.06 76 LEU A N 1
ATOM 565 C CA . LEU A 1 76 ? 4.879 -15.859 -1.717 1 95.06 76 LEU A CA 1
ATOM 566 C C . LEU A 1 76 ? 5.043 -16.875 -0.59 1 95.06 76 LEU A C 1
ATOM 568 O O . LEU A 1 76 ? 4.117 -17.094 0.189 1 95.06 76 LEU A O 1
ATOM 572 N N . PRO A 1 77 ? 6.246 -17.547 -0.569 1 96.38 77 PRO A N 1
ATOM 573 C CA . PRO A 1 77 ? 6.457 -18.438 0.577 1 96.38 77 PRO A CA 1
ATOM 574 C C . PRO A 1 77 ? 6.309 -17.719 1.916 1 96.38 77 PRO A C 1
ATOM 576 O O . PRO A 1 77 ? 6.762 -16.578 2.064 1 96.38 77 PRO A O 1
ATOM 579 N N . TRP A 1 78 ? 5.742 -18.359 2.92 1 95.94 78 TRP A N 1
ATOM 580 C CA . TRP A 1 78 ? 5.391 -17.781 4.211 1 95.94 78 TRP A CA 1
ATOM 581 C C . TRP A 1 78 ? 6.637 -17.312 4.953 1 95.94 78 TRP A C 1
ATOM 583 O O . TRP A 1 78 ? 6.574 -16.375 5.762 1 95.94 78 TRP A O 1
ATOM 593 N N . ARG A 1 79 ? 7.738 -17.875 4.633 1 95.31 79 ARG A N 1
ATOM 594 C CA . ARG A 1 79 ? 8.977 -17.5 5.312 1 95.31 79 ARG A CA 1
ATOM 595 C C . ARG A 1 79 ? 9.383 -16.062 4.957 1 95.31 79 ARG A C 1
ATOM 597 O O . ARG A 1 79 ? 10.109 -15.422 5.711 1 95.31 79 ARG A O 1
ATOM 604 N N . PHE A 1 80 ? 8.883 -15.555 3.893 1 97.75 80 PHE A N 1
ATOM 605 C CA . PHE A 1 80 ? 9.281 -14.234 3.43 1 97.75 80 PHE A CA 1
ATOM 606 C C . PHE A 1 80 ? 8.344 -13.164 3.975 1 97.75 80 PHE A C 1
ATOM 608 O O . PHE A 1 80 ? 8.648 -11.969 3.906 1 97.75 80 PHE A O 1
ATOM 615 N N . VAL A 1 81 ? 7.289 -13.57 4.566 1 97.94 81 VAL A N 1
ATOM 616 C CA . VAL A 1 81 ? 6.281 -12.617 5.023 1 97.94 81 VAL A CA 1
ATOM 617 C C . VAL A 1 81 ? 6.883 -11.703 6.09 1 97.94 81 VAL A C 1
ATOM 619 O O . VAL A 1 81 ? 6.781 -10.477 5.996 1 97.94 81 VAL A O 1
ATOM 622 N N . LEU A 1 82 ? 7.527 -12.32 6.992 1 97.75 82 LEU A N 1
ATOM 623 C CA . LEU A 1 82 ? 8.109 -11.523 8.07 1 97.75 82 LEU A CA 1
ATOM 624 C C . LEU A 1 82 ? 9.211 -10.609 7.543 1 97.75 82 LEU A C 1
ATOM 626 O O . LEU A 1 82 ? 9.312 -9.453 7.945 1 97.75 82 LEU A O 1
ATOM 630 N N . VAL A 1 83 ? 9.992 -11.117 6.688 1 98.31 83 VAL A N 1
ATOM 631 C CA . VAL A 1 83 ? 11.109 -10.367 6.117 1 98.31 83 VAL A CA 1
ATOM 632 C C . VAL A 1 83 ? 10.586 -9.141 5.371 1 98.31 83 VAL A C 1
ATOM 634 O O . VAL A 1 83 ? 11.07 -8.023 5.57 1 98.31 83 VAL A O 1
ATOM 637 N N . TYR A 1 84 ? 9.625 -9.352 4.555 1 98.69 84 TYR A N 1
ATOM 638 C CA . TYR A 1 84 ? 9.031 -8.266 3.783 1 98.69 84 TYR A CA 1
ATOM 639 C C . TYR A 1 84 ? 8.391 -7.23 4.703 1 98.69 84 TYR A C 1
ATOM 641 O O . TYR A 1 84 ? 8.641 -6.027 4.562 1 98.69 84 TYR A O 1
ATOM 649 N N . CYS A 1 85 ? 7.633 -7.707 5.648 1 98.5 85 CYS A N 1
ATOM 650 C CA . CYS A 1 85 ? 6.895 -6.816 6.535 1 98.5 85 CYS A CA 1
ATOM 651 C C . CYS A 1 85 ? 7.852 -5.938 7.34 1 98.5 85 CYS A C 1
ATOM 653 O O . CYS A 1 85 ? 7.637 -4.73 7.453 1 98.5 85 CYS A O 1
ATOM 655 N N . LEU A 1 86 ? 8.828 -6.539 7.848 1 98.44 86 LEU A N 1
ATOM 656 C CA . LEU A 1 86 ? 9.805 -5.777 8.617 1 98.44 86 LEU A CA 1
ATOM 657 C C . LEU A 1 86 ? 10.492 -4.734 7.742 1 98.44 86 LEU A C 1
ATOM 659 O O . LEU A 1 86 ? 10.688 -3.594 8.164 1 98.44 86 LEU A O 1
ATOM 663 N N . ALA A 1 87 ? 10.898 -5.121 6.613 1 98.81 87 ALA A N 1
ATOM 664 C CA . ALA A 1 87 ? 11.547 -4.203 5.68 1 98.81 87 ALA A CA 1
ATOM 665 C C . ALA A 1 87 ? 10.625 -3.035 5.332 1 98.81 87 ALA A C 1
ATOM 667 O O . ALA A 1 87 ? 11.055 -1.88 5.316 1 98.81 87 ALA A O 1
ATOM 668 N N . GLN A 1 88 ? 9.406 -3.357 5.102 1 98.69 88 GLN A N 1
ATOM 669 C CA . GLN A 1 88 ? 8.422 -2.354 4.711 1 98.69 88 GLN A CA 1
ATOM 670 C C . GLN A 1 88 ? 8.156 -1.369 5.848 1 98.69 88 GLN A C 1
ATOM 672 O O . GLN A 1 88 ? 8.109 -0.157 5.625 1 98.69 88 GLN A O 1
ATOM 677 N N . LEU A 1 89 ? 7.984 -1.894 7.035 1 98.25 89 LEU A N 1
ATOM 678 C CA . LEU A 1 89 ? 7.738 -1.046 8.195 1 98.25 89 LEU A CA 1
ATOM 679 C C . LEU A 1 89 ? 8.93 -0.141 8.469 1 98.25 89 LEU A C 1
ATOM 681 O O . LEU A 1 89 ? 8.766 1.052 8.742 1 98.25 89 LEU A O 1
ATOM 685 N N . LEU A 1 90 ? 10.094 -0.703 8.391 1 98.5 90 LEU A N 1
ATOM 686 C CA . LEU A 1 90 ? 11.305 0.084 8.633 1 98.5 90 LEU A CA 1
ATOM 687 C C . LEU A 1 90 ? 11.492 1.133 7.539 1 98.5 90 LEU A C 1
ATOM 689 O O . LEU A 1 90 ? 11.883 2.268 7.824 1 98.5 90 LEU A O 1
ATOM 693 N N . GLY A 1 91 ? 11.281 0.801 6.301 1 98.75 91 GLY A N 1
ATOM 694 C CA . GLY A 1 91 ? 11.367 1.757 5.207 1 98.75 91 GLY A CA 1
ATOM 695 C C . GLY A 1 91 ? 10.383 2.906 5.344 1 98.75 91 GLY A C 1
ATOM 696 O O . GLY A 1 91 ? 10.742 4.066 5.133 1 98.75 91 GLY A O 1
ATOM 697 N N . ALA A 1 92 ? 9.211 2.518 5.723 1 98.69 92 ALA A N 1
ATOM 698 C CA . ALA A 1 92 ? 8.18 3.535 5.926 1 98.69 92 ALA A CA 1
ATOM 699 C C . ALA A 1 92 ? 8.547 4.469 7.074 1 98.69 92 ALA A C 1
ATOM 701 O O . ALA A 1 92 ? 8.375 5.688 6.973 1 98.69 92 ALA A O 1
ATOM 702 N N . PHE A 1 93 ? 9.016 3.883 8.133 1 97.62 93 PHE A N 1
ATOM 703 C CA . PHE A 1 93 ? 9.422 4.664 9.289 1 97.62 93 PHE A CA 1
ATOM 704 C C . PHE A 1 93 ? 10.547 5.633 8.922 1 97.62 93 PHE A C 1
ATOM 706 O O . PHE A 1 93 ? 10.477 6.82 9.242 1 97.62 93 PHE A O 1
ATOM 713 N N . ALA A 1 94 ? 11.562 5.18 8.312 1 98.12 94 ALA A N 1
ATOM 714 C CA . ALA A 1 94 ? 12.695 6.012 7.91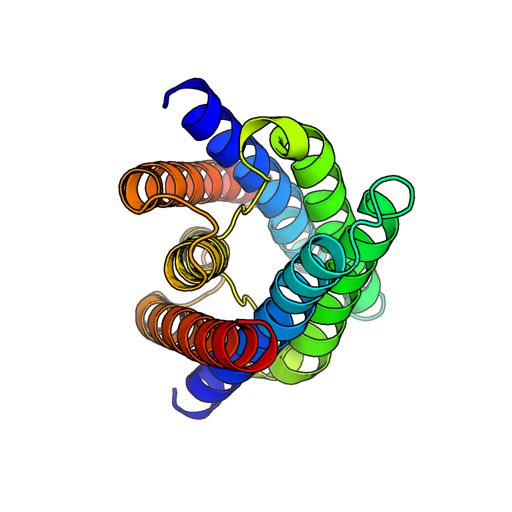 1 98.12 94 ALA A CA 1
ATOM 715 C C . ALA A 1 94 ? 12.242 7.16 7.012 1 98.12 94 ALA A C 1
ATOM 717 O O . ALA A 1 94 ? 12.648 8.305 7.207 1 98.12 94 ALA A O 1
ATOM 718 N N . ALA A 1 95 ? 11.445 6.82 6.016 1 98.38 95 ALA A N 1
ATOM 719 C CA . ALA A 1 95 ? 10.953 7.84 5.09 1 98.38 95 ALA A CA 1
ATOM 720 C C . ALA A 1 95 ? 10.141 8.898 5.824 1 98.38 95 ALA A C 1
ATOM 722 O O . ALA A 1 95 ? 10.297 10.094 5.578 1 98.38 95 ALA A O 1
ATOM 723 N N . SER A 1 96 ? 9.289 8.438 6.703 1 97.38 96 SER A N 1
ATOM 724 C CA . SER A 1 96 ? 8.43 9.359 7.441 1 97.38 96 SER A CA 1
ATOM 725 C C . SER A 1 96 ? 9.25 10.273 8.344 1 97.38 96 SER A C 1
ATOM 727 O O . SER A 1 96 ? 8.93 11.453 8.492 1 97.38 96 SER A O 1
ATOM 729 N N . ALA A 1 97 ? 10.203 9.68 8.977 1 95.62 97 ALA A N 1
ATOM 730 C CA . ALA A 1 97 ? 11.102 10.484 9.805 1 95.62 97 ALA A CA 1
ATOM 731 C C . ALA A 1 97 ? 11.789 11.57 8.977 1 95.62 97 ALA A C 1
ATOM 733 O O . ALA A 1 97 ? 11.914 12.711 9.422 1 95.62 97 ALA A O 1
ATOM 734 N N . CYS A 1 98 ? 12.242 11.266 7.836 1 96.06 98 CYS A N 1
ATOM 735 C CA . CYS A 1 98 ? 12.875 12.234 6.945 1 96.06 98 CYS A CA 1
ATOM 736 C C . CYS A 1 98 ? 11.898 13.344 6.562 1 96.06 98 CYS A C 1
ATOM 738 O O . CYS A 1 98 ? 12.242 14.523 6.621 1 96.06 98 CYS A O 1
ATOM 740 N N . VAL A 1 99 ? 10.688 12.945 6.172 1 94.69 99 VAL A N 1
ATOM 741 C CA . VAL A 1 99 ? 9.672 13.914 5.77 1 94.69 99 VAL A CA 1
ATOM 742 C C . VAL A 1 99 ? 9.352 14.836 6.938 1 94.69 99 VAL A C 1
ATOM 744 O O . VAL A 1 99 ? 9.219 16.047 6.758 1 94.69 99 VAL A O 1
ATOM 747 N N . TYR A 1 100 ? 9.188 14.219 8.078 1 92.31 100 TYR A N 1
ATOM 748 C CA . TYR A 1 100 ? 8.922 15.008 9.273 1 92.31 100 TYR A CA 1
ATOM 749 C C . TYR A 1 100 ? 10.031 16.016 9.523 1 92.31 100 TYR A C 1
ATOM 751 O O . TYR A 1 100 ? 9.773 17.172 9.867 1 92.31 100 TYR A O 1
ATOM 759 N N . GLY A 1 101 ? 11.281 15.633 9.383 1 91.75 101 GLY A N 1
ATOM 760 C CA . GLY A 1 101 ? 12.422 16.516 9.594 1 91.75 101 GLY A CA 1
ATOM 761 C C . GLY A 1 101 ? 12.492 17.641 8.594 1 91.75 101 GLY A C 1
ATOM 762 O O . GLY A 1 101 ? 12.922 18.75 8.93 1 91.75 101 GLY A O 1
ATOM 763 N N . VAL A 1 102 ? 12.047 17.422 7.434 1 89.88 102 VAL A N 1
ATOM 764 C CA . VAL A 1 102 ? 12.141 18.406 6.363 1 89.88 102 VAL A CA 1
ATOM 765 C C . VAL A 1 102 ? 11 19.406 6.484 1 89.88 102 VAL A C 1
ATOM 767 O O . VAL A 1 102 ? 11.188 20.609 6.254 1 89.88 102 VAL A O 1
ATOM 770 N N . TYR A 1 103 ? 9.875 18.984 6.855 1 86.56 103 TYR A N 1
ATOM 771 C CA . TYR A 1 103 ? 8.695 19.844 6.812 1 86.56 103 TYR A CA 1
ATOM 772 C C . TYR A 1 103 ? 8.281 20.281 8.211 1 86.56 103 TYR A C 1
ATOM 774 O O . TYR A 1 103 ? 7.352 21.078 8.375 1 86.56 103 TYR A O 1
ATOM 782 N N . HIS A 1 104 ? 8.672 19.781 9.305 1 76.56 104 HIS A N 1
ATOM 783 C CA . HIS A 1 104 ? 8.43 20.234 10.664 1 76.56 104 HIS A CA 1
ATOM 784 C C . HIS A 1 104 ? 9.734 20.594 11.375 1 76.56 104 HIS A C 1
ATOM 786 O O . HIS A 1 104 ? 10.82 20.281 10.875 1 76.56 104 HIS A O 1
ATOM 792 N N . ILE B 1 1 ? -14.672 5.363 14.508 1 91.56 1 ILE B N 1
ATOM 793 C CA . ILE B 1 1 ? -13.891 4.137 14.523 1 91.56 1 ILE B CA 1
ATOM 794 C C . ILE B 1 1 ? -14.461 3.137 13.523 1 91.56 1 ILE B C 1
ATOM 796 O O . ILE B 1 1 ? -13.773 2.707 12.594 1 91.56 1 ILE B O 1
ATOM 800 N N . ILE B 1 2 ? -15.789 2.902 13.531 1 94.19 2 ILE B N 1
ATOM 801 C CA . ILE B 1 2 ? -16.359 1.863 12.68 1 94.19 2 ILE B CA 1
ATOM 802 C C . ILE B 1 2 ? -16.312 2.303 11.219 1 94.19 2 ILE B C 1
ATOM 804 O O . ILE B 1 2 ? -16 1.503 10.336 1 94.19 2 ILE B O 1
ATOM 808 N N . ARG B 1 3 ? -16.641 3.547 10.977 1 97.44 3 ARG B N 1
ATOM 809 C CA . ARG B 1 3 ? -16.641 4.047 9.602 1 97.44 3 ARG B CA 1
ATOM 810 C C . ARG B 1 3 ? -15.242 3.949 8.992 1 97.44 3 ARG B C 1
ATOM 812 O O . ARG B 1 3 ? -15.086 3.543 7.84 1 97.44 3 ARG B O 1
ATOM 819 N N . SER B 1 4 ? -14.273 4.324 9.797 1 98 4 SER B N 1
ATOM 820 C CA . SER B 1 4 ? -12.898 4.25 9.32 1 98 4 SER B CA 1
ATOM 821 C C . SER B 1 4 ? -12.461 2.803 9.109 1 98 4 SER B C 1
ATOM 823 O O . SER B 1 4 ? -11.734 2.502 8.164 1 98 4 SER B O 1
ATOM 825 N N . PHE B 1 5 ? -12.828 2.004 9.977 1 98.44 5 PHE B N 1
ATOM 826 C CA . PHE B 1 5 ? -12.523 0.584 9.844 1 98.44 5 PHE B CA 1
ATOM 827 C C . PHE B 1 5 ? -13.07 0.037 8.531 1 98.44 5 PHE B C 1
ATOM 829 O O . PHE B 1 5 ? -12.344 -0.6 7.766 1 98.44 5 PHE B O 1
ATOM 836 N N . LEU B 1 6 ? -14.352 0.294 8.281 1 98.44 6 LEU B N 1
ATOM 837 C CA . LEU B 1 6 ? -15 -0.221 7.082 1 98.44 6 LEU B CA 1
ATOM 838 C C . LEU B 1 6 ? -14.383 0.39 5.828 1 98.44 6 LEU B C 1
ATOM 840 O O . LEU B 1 6 ? -14.234 -0.292 4.812 1 98.44 6 LEU B O 1
ATOM 844 N N . ALA B 1 7 ? -14.07 1.63 5.934 1 98.69 7 ALA B N 1
ATOM 845 C CA . ALA B 1 7 ? -13.453 2.316 4.801 1 98.69 7 ALA B CA 1
ATOM 846 C C . ALA B 1 7 ? -12.133 1.665 4.418 1 98.69 7 ALA B C 1
ATOM 848 O O . ALA B 1 7 ? -11.898 1.356 3.248 1 98.69 7 ALA B O 1
ATOM 849 N N . GLU B 1 8 ? -11.289 1.425 5.398 1 98.88 8 GLU B N 1
ATOM 850 C CA . GLU B 1 8 ? -9.984 0.818 5.148 1 98.88 8 GLU B CA 1
ATOM 851 C C . GLU B 1 8 ? -10.125 -0.642 4.727 1 98.88 8 GLU B C 1
ATOM 853 O O . GLU B 1 8 ? -9.359 -1.13 3.893 1 98.88 8 GLU B O 1
ATOM 858 N N . PHE B 1 9 ? -11.062 -1.321 5.32 1 98.81 9 PHE B N 1
ATOM 859 C CA . PHE B 1 9 ? -11.336 -2.705 4.953 1 98.81 9 PHE B CA 1
ATOM 860 C C . PHE B 1 9 ? -11.719 -2.809 3.484 1 98.81 9 PHE B C 1
ATOM 862 O O . PHE B 1 9 ? -11.117 -3.574 2.73 1 98.81 9 PHE B O 1
ATOM 869 N N . ILE B 1 10 ? -12.695 -2.078 3.094 1 98.69 10 ILE B N 1
ATOM 870 C CA . ILE B 1 10 ? -13.227 -2.156 1.74 1 98.69 10 ILE B CA 1
ATOM 871 C C . ILE B 1 10 ? -12.195 -1.643 0.744 1 98.69 10 ILE B C 1
ATOM 873 O O . ILE B 1 10 ? -12 -2.234 -0.322 1 98.69 10 ILE B O 1
ATOM 877 N N . ALA B 1 11 ? -11.508 -0.556 1.087 1 98.69 11 ALA B N 1
ATOM 878 C CA . ALA B 1 11 ? -10.508 -0.002 0.172 1 98.69 11 ALA B CA 1
ATOM 879 C C . ALA B 1 11 ? -9.383 -1 -0.084 1 98.69 11 ALA B C 1
ATOM 881 O O . ALA B 1 11 ? -8.945 -1.168 -1.224 1 98.69 11 ALA B O 1
ATOM 882 N N . THR B 1 12 ? -8.906 -1.648 0.967 1 98.75 12 THR B N 1
ATOM 883 C CA . THR B 1 12 ? -7.852 -2.639 0.792 1 98.75 12 THR B CA 1
ATOM 884 C C . THR B 1 12 ? -8.375 -3.855 0.033 1 98.75 12 THR B C 1
ATOM 886 O O . THR B 1 12 ? -7.66 -4.43 -0.792 1 98.75 12 THR B O 1
ATOM 889 N N . PHE B 1 13 ? -9.617 -4.215 0.289 1 98.69 13 PHE B N 1
ATOM 890 C CA . PHE B 1 13 ? -10.258 -5.293 -0.457 1 98.69 13 PHE B CA 1
ATOM 891 C C . PHE B 1 13 ? -10.25 -4.996 -1.951 1 98.69 13 PHE B C 1
ATOM 893 O O . PHE B 1 13 ? -9.906 -5.859 -2.76 1 98.69 13 PHE B O 1
ATOM 900 N N . ILE B 1 14 ? -10.625 -3.82 -2.305 1 98.38 14 ILE B N 1
ATOM 901 C CA . ILE B 1 14 ? -10.656 -3.389 -3.697 1 98.38 14 ILE B CA 1
ATOM 902 C C . ILE B 1 14 ? -9.242 -3.436 -4.281 1 98.38 14 ILE B C 1
ATOM 904 O O . ILE B 1 14 ? -9.023 -4 -5.355 1 98.38 14 ILE B O 1
ATOM 908 N N . LEU B 1 15 ? -8.258 -2.875 -3.584 1 97.38 15 LEU B N 1
ATOM 909 C CA . LEU B 1 15 ? -6.867 -2.824 -4.035 1 97.38 15 LEU B CA 1
ATOM 910 C C . LEU B 1 15 ? -6.348 -4.223 -4.344 1 97.38 15 LEU B C 1
ATOM 912 O O . LEU B 1 15 ? -5.828 -4.473 -5.434 1 97.38 15 LEU B O 1
ATOM 916 N N . VAL B 1 16 ? -6.543 -5.102 -3.393 1 97.69 16 VAL B N 1
ATOM 917 C CA . VAL B 1 16 ? -5.98 -6.445 -3.494 1 97.69 16 VAL B CA 1
ATOM 918 C C . VAL B 1 16 ? -6.746 -7.246 -4.547 1 97.69 16 VAL B C 1
ATOM 920 O O . VAL B 1 16 ? -6.156 -8.055 -5.27 1 97.69 16 VAL B O 1
ATOM 923 N N . SER B 1 17 ? -8.047 -7.02 -4.684 1 96.88 17 SER B N 1
ATOM 924 C CA . SER B 1 17 ? -8.82 -7.715 -5.707 1 96.88 17 SER B CA 1
ATOM 925 C C . SER B 1 17 ? -8.312 -7.383 -7.105 1 96.88 17 SER B C 1
ATOM 927 O O . SER B 1 17 ? -8.102 -8.281 -7.926 1 96.88 17 SER B O 1
ATOM 929 N N . PHE B 1 18 ? -8.102 -6.152 -7.344 1 95.56 18 PHE B N 1
ATOM 930 C CA . PHE B 1 18 ? -7.625 -5.738 -8.656 1 95.56 18 PHE B CA 1
ATOM 931 C C . PHE B 1 18 ? -6.168 -6.137 -8.852 1 95.56 18 PHE B C 1
ATOM 933 O O . PHE B 1 18 ? -5.797 -6.637 -9.922 1 95.56 18 PHE B O 1
ATOM 940 N N . GLY B 1 19 ? -5.305 -5.914 -7.867 1 92.5 19 GLY B N 1
ATOM 941 C CA . GLY B 1 19 ? -3.891 -6.23 -7.984 1 92.5 19 GLY B CA 1
ATOM 942 C C . GLY B 1 19 ? -3.619 -7.719 -8.094 1 92.5 19 GLY B C 1
ATOM 943 O O . GLY B 1 19 ? -3.047 -8.18 -9.078 1 92.5 19 GLY B O 1
ATOM 944 N N . CYS B 1 20 ? -4.027 -8.414 -7.086 1 92.31 20 CYS B N 1
ATOM 945 C CA . CYS B 1 20 ? -3.779 -9.852 -7.055 1 92.31 20 CYS B CA 1
ATOM 946 C C . CYS B 1 20 ? -4.598 -10.57 -8.117 1 92.31 20 CYS B C 1
ATOM 948 O O . CYS B 1 20 ? -4.148 -11.57 -8.68 1 92.31 20 CYS B O 1
ATOM 950 N N . GLY B 1 21 ? -5.758 -10.086 -8.391 1 91.69 21 GLY B N 1
ATOM 951 C CA . GLY B 1 21 ? -6.559 -10.688 -9.445 1 91.69 21 GLY B CA 1
ATOM 952 C C . GLY B 1 21 ? -5.891 -10.625 -10.805 1 91.69 21 GLY B C 1
ATOM 953 O O . GLY B 1 21 ? -5.926 -11.602 -11.562 1 91.69 21 GLY B O 1
ATOM 954 N N . SER B 1 22 ? -5.32 -9.523 -11.094 1 90 22 SER B N 1
ATOM 955 C CA . SER B 1 22 ? -4.645 -9.383 -12.383 1 90 22 SER B CA 1
ATOM 956 C C . SER B 1 22 ? -3.441 -10.312 -12.477 1 90 22 SER B C 1
ATOM 958 O O . SER B 1 22 ? -3.154 -10.852 -13.547 1 90 22 SER B O 1
ATOM 960 N N . ILE B 1 23 ? -2.746 -10.453 -11.414 1 87.06 23 ILE B N 1
ATOM 961 C CA . ILE B 1 23 ? -1.594 -11.344 -11.391 1 87.06 23 ILE B CA 1
ATOM 962 C C . ILE B 1 23 ? -2.057 -12.789 -11.609 1 87.06 23 ILE B C 1
ATOM 964 O O . ILE B 1 23 ? -1.452 -13.531 -12.391 1 87.06 23 ILE B O 1
ATOM 968 N N . ALA B 1 24 ? -3.086 -13.125 -10.93 1 87.81 24 ALA B N 1
ATOM 969 C CA . ALA B 1 24 ? -3.631 -14.469 -11.078 1 87.81 24 ALA B CA 1
ATOM 970 C C . ALA B 1 24 ? -4.078 -14.727 -12.516 1 87.81 24 ALA B C 1
ATOM 972 O O . ALA B 1 24 ? -3.812 -15.789 -13.07 1 87.81 24 ALA B O 1
ATOM 973 N N . GLN B 1 25 ? -4.77 -13.773 -13.055 1 86.25 25 GLN B N 1
ATOM 974 C CA . GLN B 1 25 ? -5.246 -13.898 -14.43 1 86.25 25 GLN B CA 1
ATOM 975 C C . GLN B 1 25 ? -4.078 -14.039 -15.406 1 86.25 25 GLN B C 1
ATOM 977 O O . GLN B 1 25 ? -4.148 -14.828 -16.344 1 86.25 25 GLN B O 1
ATOM 982 N N . MET B 1 26 ? -3.111 -13.242 -15.219 1 85.19 26 MET B N 1
ATOM 983 C CA . MET B 1 26 ? -1.931 -13.305 -16.078 1 85.19 26 MET B CA 1
ATOM 984 C C . MET B 1 26 ? -1.275 -14.68 -16 1 85.19 26 MET B C 1
ATOM 986 O O . MET B 1 26 ? -0.861 -15.234 -17.016 1 85.19 26 MET B O 1
ATOM 990 N N . LEU B 1 27 ? -1.114 -15.242 -14.852 1 81.62 27 LEU B N 1
ATOM 991 C CA . LEU B 1 27 ? -0.476 -16.547 -14.664 1 81.62 27 LEU B CA 1
ATOM 992 C C . LEU B 1 27 ? -1.317 -17.656 -15.273 1 81.62 27 LEU B C 1
ATOM 994 O O . LEU B 1 27 ? -0.775 -18.625 -15.812 1 81.62 27 LEU B O 1
ATOM 998 N N . LEU B 1 28 ? -2.557 -17.5 -15.273 1 81.81 28 LEU B N 1
ATOM 999 C CA . LEU B 1 28 ? -3.455 -18.5 -15.836 1 81.81 28 LEU B CA 1
ATOM 1000 C C . LEU B 1 28 ? -3.439 -18.453 -17.359 1 81.81 28 LEU B C 1
ATOM 1002 O O . LEU B 1 28 ? -3.498 -19.5 -18.016 1 81.81 28 LEU B O 1
ATOM 1006 N N . SER B 1 29 ? -3.375 -17.266 -17.891 1 80 29 SER B N 1
ATOM 1007 C CA . SER B 1 29 ? -3.439 -17.109 -19.344 1 80 29 SER B CA 1
ATOM 1008 C C . SER B 1 29 ? -2.084 -17.375 -19.984 1 80 29 SER B C 1
ATOM 1010 O O . SER B 1 29 ? -1.969 -17.406 -21.203 1 80 29 SER B O 1
ATOM 1012 N N . ASN B 1 30 ? -1.087 -17.641 -19.375 1 73.06 30 ASN B N 1
ATOM 1013 C CA . ASN B 1 30 ? 0.263 -17.828 -19.891 1 73.06 30 ASN B CA 1
ATOM 1014 C C . ASN B 1 30 ? 0.719 -16.641 -20.719 1 73.06 30 ASN B C 1
ATOM 1016 O O . ASN B 1 30 ? 1.386 -16.812 -21.75 1 73.06 30 ASN B O 1
ATOM 1020 N N . GLU B 1 31 ? 0.165 -15.539 -20.688 1 65 31 GLU B N 1
ATOM 1021 C CA . GLU B 1 31 ? 0.564 -14.344 -21.422 1 65 31 GLU B CA 1
ATOM 1022 C C . GLU B 1 31 ? 1.654 -13.578 -20.672 1 65 31 GLU B C 1
ATOM 1024 O O . GLU B 1 31 ? 1.569 -13.398 -19.453 1 65 31 GLU B O 1
ATOM 1029 N N . THR B 1 32 ? 3.053 -13.617 -21.141 1 58.41 32 THR B N 1
ATOM 1030 C CA . THR B 1 32 ? 4.148 -12.953 -20.438 1 58.41 32 THR B CA 1
ATOM 1031 C C . THR B 1 32 ? 4.195 -11.469 -20.781 1 58.41 32 THR B C 1
ATOM 1033 O O . THR B 1 32 ? 4.555 -10.641 -19.953 1 58.41 32 THR B O 1
ATOM 1036 N N . LYS B 1 33 ? 4.344 -11.164 -22.141 1 52.19 33 LYS B N 1
ATOM 1037 C CA . LYS B 1 33 ? 4.945 -9.945 -22.656 1 52.19 33 LYS B CA 1
ATOM 1038 C C . LYS B 1 33 ? 4.223 -8.703 -22.141 1 52.19 33 LYS B C 1
ATOM 1040 O O . LYS B 1 33 ? 4.859 -7.719 -21.766 1 52.19 33 LYS B O 1
ATOM 1045 N N . GLY B 1 34 ? 2.924 -8.531 -22.391 1 54.66 34 GLY B N 1
ATOM 1046 C CA . GLY B 1 34 ? 2.174 -7.316 -22.109 1 54.66 34 GLY B CA 1
ATOM 1047 C C . GLY B 1 34 ? 1.752 -7.195 -20.656 1 54.66 34 GLY B C 1
ATOM 1048 O O . GLY B 1 34 ? 0.946 -6.328 -20.312 1 54.66 34 GLY B O 1
ATOM 1049 N N . THR B 1 35 ? 2.523 -7.93 -19.797 1 68.06 35 THR B N 1
ATOM 1050 C CA . THR B 1 35 ? 1.941 -8.312 -18.516 1 68.06 35 THR B CA 1
ATOM 1051 C C . THR B 1 35 ? 2.371 -7.348 -17.422 1 68.06 35 THR B C 1
ATOM 1053 O O . THR B 1 35 ? 1.579 -7.008 -16.531 1 68.06 35 THR B O 1
ATOM 1056 N N . PHE B 1 36 ? 3.449 -6.699 -17.781 1 72.56 36 PHE B N 1
ATOM 1057 C CA . PHE B 1 36 ? 3.902 -5.754 -16.781 1 72.56 36 PHE B CA 1
ATOM 1058 C C . PHE B 1 36 ? 3.002 -4.523 -16.734 1 72.56 36 PHE B C 1
ATOM 1060 O O . PHE B 1 36 ? 2.561 -4.105 -15.664 1 72.56 36 PHE B O 1
ATOM 1067 N N . PHE B 1 37 ? 2.695 -4.098 -17.953 1 78.19 37 PHE B N 1
ATOM 1068 C CA . PHE B 1 37 ? 1.883 -2.889 -18.031 1 78.19 37 PHE B CA 1
ATOM 1069 C C . PHE B 1 37 ? 0.469 -3.15 -17.531 1 78.19 37 PHE B C 1
ATOM 1071 O O . PHE B 1 37 ? -0.085 -2.346 -16.781 1 78.19 37 PHE B O 1
ATOM 1078 N N . SER B 1 38 ? -0.054 -4.301 -17.953 1 83.25 38 SER B N 1
ATOM 1079 C CA . SER B 1 38 ? -1.421 -4.613 -17.562 1 83.25 38 SER B CA 1
ATOM 1080 C C . SER B 1 38 ? -1.521 -4.793 -16.047 1 83.25 38 SER B C 1
ATOM 1082 O O . SER B 1 38 ? -2.48 -4.332 -15.422 1 83.25 38 SER B O 1
ATOM 1084 N N . VAL B 1 39 ? -0.571 -5.398 -15.492 1 84.81 39 VAL B N 1
ATOM 1085 C CA . VAL B 1 39 ? -0.575 -5.641 -14.055 1 84.81 39 VAL B CA 1
ATOM 1086 C C . VAL B 1 39 ? -0.422 -4.32 -13.305 1 84.81 39 VAL B C 1
ATOM 1088 O O . VAL B 1 39 ? -1.179 -4.035 -12.375 1 84.81 39 VAL B O 1
ATOM 1091 N N . ASN B 1 40 ? 0.49 -3.463 -13.789 1 85.06 40 ASN B N 1
ATOM 1092 C CA . ASN B 1 40 ? 0.682 -2.168 -13.148 1 85.06 40 ASN B CA 1
ATOM 1093 C C . ASN B 1 40 ? -0.558 -1.287 -13.281 1 85.06 40 ASN B C 1
ATOM 1095 O O . ASN B 1 40 ? -0.907 -0.556 -12.352 1 85.06 40 ASN B O 1
ATOM 1099 N N . PHE B 1 41 ? -1.112 -1.388 -14.398 1 89.19 41 PHE B N 1
ATOM 1100 C CA . PHE B 1 41 ? -2.33 -0.618 -14.625 1 89.19 41 PHE B CA 1
ATOM 1101 C C . PHE B 1 41 ? -3.438 -1.063 -13.68 1 89.19 41 PHE B C 1
ATOM 1103 O O . PHE B 1 41 ? -4.16 -0.231 -13.125 1 89.19 41 PHE B O 1
ATOM 1110 N N . SER B 1 42 ? -3.578 -2.361 -13.484 1 93.12 42 SER B N 1
ATOM 1111 C CA . SER B 1 42 ? -4.59 -2.904 -12.586 1 93.12 42 SER B CA 1
ATOM 1112 C C . SER B 1 42 ? -4.367 -2.441 -11.148 1 93.12 42 SER B C 1
ATOM 1114 O O . SER B 1 42 ? -5.316 -2.078 -10.453 1 93.12 42 SER B O 1
ATOM 1116 N N . TRP B 1 43 ? -3.143 -2.43 -10.734 1 92 43 TRP B N 1
ATOM 1117 C CA . TRP B 1 43 ? -2.812 -1.927 -9.406 1 92 43 TRP B CA 1
ATOM 1118 C C . TRP B 1 43 ? -3.172 -0.451 -9.273 1 92 43 TRP B C 1
ATOM 1120 O O . TRP B 1 43 ? -3.709 -0.023 -8.25 1 92 43 TRP B O 1
ATOM 1130 N N . GLY B 1 44 ? -2.846 0.338 -10.305 1 91 44 GLY B N 1
ATOM 1131 C CA . GLY B 1 44 ? -3.203 1.747 -10.328 1 91 44 GLY B CA 1
ATOM 1132 C C . GLY B 1 44 ? -4.695 1.986 -10.211 1 91 44 GLY B C 1
ATOM 1133 O O . GLY B 1 44 ? -5.129 2.877 -9.477 1 91 44 GLY B O 1
ATOM 1134 N N . ILE B 1 45 ? -5.438 1.245 -10.945 1 93.5 45 ILE B N 1
ATOM 1135 C CA . ILE B 1 45 ? -6.891 1.335 -10.867 1 93.5 45 ILE B CA 1
ATOM 1136 C C . ILE B 1 45 ? -7.355 1.013 -9.453 1 93.5 45 ILE B C 1
ATOM 1138 O O . ILE B 1 45 ? -8.227 1.697 -8.906 1 93.5 45 ILE B O 1
ATOM 1142 N N . GLY B 1 46 ? -6.879 -0.115 -8.867 1 95.31 46 GLY B N 1
ATOM 1143 C CA . GLY B 1 46 ? -7.219 -0.479 -7.504 1 95.31 46 GLY B CA 1
ATOM 1144 C C . GLY B 1 46 ? -6.98 0.642 -6.508 1 95.31 46 GLY B C 1
ATOM 1145 O O . GLY B 1 46 ? -7.836 0.929 -5.672 1 95.31 46 GLY B O 1
ATOM 1146 N N . VAL B 1 47 ? -5.82 1.293 -6.633 1 92.81 47 VAL B N 1
ATOM 1147 C CA . VAL B 1 47 ? -5.484 2.4 -5.746 1 92.81 47 VAL B CA 1
ATOM 1148 C C . VAL B 1 47 ? -6.469 3.549 -5.957 1 92.81 47 VAL B C 1
ATOM 1150 O O . VAL B 1 47 ? -6.98 4.117 -4.992 1 92.81 47 VAL B O 1
ATOM 1153 N N . THR B 1 48 ? -6.695 3.883 -7.207 1 92.88 48 THR B N 1
ATOM 1154 C CA . THR B 1 48 ? -7.578 4.996 -7.531 1 92.88 48 THR B CA 1
ATOM 1155 C C . THR B 1 48 ? -8.977 4.758 -6.98 1 92.88 48 THR B C 1
ATOM 1157 O O . THR B 1 48 ? -9.562 5.637 -6.336 1 92.88 48 THR B O 1
ATOM 1160 N N . LEU B 1 49 ? -9.539 3.625 -7.184 1 96 49 LEU B N 1
ATOM 1161 C CA . LEU B 1 49 ? -10.867 3.293 -6.691 1 96 49 LEU B CA 1
ATOM 1162 C C . LEU B 1 49 ? -10.898 3.268 -5.168 1 96 49 LEU B C 1
ATOM 1164 O O . LEU B 1 49 ? -11.875 3.697 -4.555 1 96 49 LEU B O 1
ATOM 1168 N N . GLY B 1 50 ? -9.867 2.664 -4.594 1 96.06 50 GLY B N 1
ATOM 1169 C CA . GLY B 1 50 ? -9.766 2.695 -3.145 1 96.06 50 GLY B CA 1
ATOM 1170 C C . GLY B 1 50 ? -9.758 4.102 -2.578 1 96.06 50 GLY B C 1
ATOM 1171 O O . GLY B 1 50 ? -10.406 4.371 -1.564 1 96.06 50 GLY B O 1
ATOM 1172 N N . CYS B 1 51 ? -9.031 5.008 -3.229 1 93.31 51 CYS B N 1
ATOM 1173 C CA . CYS B 1 51 ? -8.977 6.402 -2.799 1 93.31 51 CYS B CA 1
ATOM 1174 C C . CYS B 1 51 ? -10.336 7.066 -2.924 1 93.31 51 CYS B C 1
ATOM 1176 O O . CYS B 1 51 ? -10.742 7.844 -2.053 1 93.31 51 CYS B O 1
ATOM 1178 N N . TYR B 1 52 ? -10.922 6.773 -4.023 1 93.38 52 TYR B N 1
ATOM 1179 C CA . TYR B 1 52 ? -12.258 7.332 -4.215 1 93.38 52 TYR B CA 1
ATOM 1180 C C . TYR B 1 52 ? -13.219 6.832 -3.143 1 93.38 52 TYR B C 1
ATOM 1182 O O . TYR B 1 52 ? -14.055 7.594 -2.652 1 93.38 52 TYR B O 1
ATOM 1190 N N . TRP B 1 53 ? -13.141 5.598 -2.783 1 96.31 53 TRP B N 1
ATOM 1191 C CA . TRP B 1 53 ? -14.023 4.965 -1.811 1 96.31 53 TRP B CA 1
ATOM 1192 C C . TRP B 1 53 ? -13.75 5.488 -0.405 1 96.31 53 TRP B C 1
ATOM 1194 O O . TRP B 1 53 ? -14.68 5.852 0.321 1 96.31 53 TRP B O 1
ATOM 1204 N N . ALA B 1 54 ? -12.477 5.602 -0.044 1 97.25 54 ALA B N 1
ATOM 1205 C CA . ALA B 1 54 ? -12.156 5.75 1.373 1 97.25 54 ALA B CA 1
ATOM 1206 C C . ALA B 1 54 ? -11.414 7.055 1.632 1 97.25 54 ALA B C 1
ATOM 1208 O O . ALA B 1 54 ? -11.141 7.406 2.781 1 97.25 54 ALA B O 1
ATOM 1209 N N . GLY B 1 55 ? -11.133 7.777 0.609 1 93.25 55 GLY B N 1
ATOM 1210 C CA . GLY B 1 55 ? -10.312 8.969 0.751 1 93.25 55 GLY B CA 1
ATOM 1211 C C . GLY B 1 55 ? -10.906 9.984 1.708 1 93.25 55 GLY B C 1
ATOM 1212 O O . GLY B 1 55 ? -10.195 10.555 2.537 1 93.25 55 GLY B O 1
ATOM 1213 N N . GLY B 1 56 ? -12.172 10.219 1.688 1 92.19 56 GLY B N 1
ATOM 1214 C CA . GLY B 1 56 ? -12.852 11.219 2.494 1 92.19 56 GLY B CA 1
ATOM 1215 C C . GLY B 1 56 ? -13.227 10.719 3.877 1 92.19 56 GLY B C 1
ATOM 1216 O O . GLY B 1 56 ? -13.734 11.477 4.703 1 92.19 56 GLY B O 1
ATOM 1217 N N . ILE B 1 57 ? -12.969 9.492 4.105 1 95.88 57 ILE B N 1
ATOM 1218 C CA . ILE B 1 57 ? -13.367 8.891 5.375 1 95.88 57 ILE B CA 1
ATOM 1219 C C . ILE B 1 57 ? -12.125 8.594 6.215 1 95.88 57 ILE B C 1
ATOM 1221 O O . ILE B 1 57 ? -11.984 9.102 7.328 1 95.88 57 ILE B O 1
ATOM 1225 N N . SER B 1 58 ? -11.172 7.887 5.711 1 96.38 58 SER B N 1
ATOM 1226 C CA . SER B 1 58 ? -10.008 7.426 6.465 1 96.38 58 SER B CA 1
ATOM 1227 C C . SER B 1 58 ? -8.711 7.934 5.852 1 96.38 58 SER B C 1
ATOM 1229 O O . SER B 1 58 ? -7.633 7.742 6.418 1 96.38 58 SER B O 1
ATOM 1231 N N . GLY B 1 59 ? -8.812 8.539 4.699 1 93.38 59 GLY B N 1
ATOM 1232 C CA . GLY B 1 59 ? -7.613 8.898 3.963 1 93.38 59 GLY B CA 1
ATOM 1233 C C . GLY B 1 59 ? -7.137 7.797 3.033 1 93.38 59 GLY B C 1
ATOM 1234 O O . GLY B 1 59 ? -6.172 7.98 2.287 1 93.38 59 GLY B O 1
ATOM 1235 N N . ALA B 1 60 ? -7.699 6.637 3.111 1 96.5 60 ALA B N 1
ATOM 1236 C CA . ALA B 1 60 ? -7.449 5.535 2.188 1 96.5 60 ALA B CA 1
ATOM 1237 C C . ALA B 1 60 ? -5.98 5.117 2.215 1 96.5 60 ALA B C 1
ATOM 1239 O O . ALA B 1 60 ? -5.32 5.07 1.174 1 96.5 60 ALA B O 1
ATOM 1240 N N . HIS B 1 61 ? -5.484 4.68 3.314 1 97.81 61 HIS B N 1
ATOM 1241 C CA . HIS B 1 61 ? -4.098 4.246 3.432 1 97.81 61 HIS B CA 1
ATOM 1242 C C . HIS B 1 61 ? -3.881 2.902 2.74 1 97.81 61 HIS B C 1
ATOM 1244 O O . HIS B 1 61 ? -2.857 2.693 2.086 1 97.81 61 HIS B O 1
ATOM 1250 N N . MET B 1 62 ? -4.844 1.944 3.053 1 98.12 62 MET B N 1
ATOM 1251 C CA . MET B 1 62 ? -4.891 0.625 2.428 1 98.12 62 MET B CA 1
ATOM 1252 C C . MET B 1 62 ? -3.602 -0.146 2.689 1 98.12 62 MET B C 1
ATOM 1254 O O . MET B 1 62 ? -3.273 -1.081 1.956 1 98.12 62 MET B O 1
ATOM 1258 N N . ASN B 1 63 ? -2.746 0.221 3.59 1 98.5 63 ASN B N 1
ATOM 1259 C CA . ASN B 1 63 ? -1.382 -0.258 3.779 1 98.5 63 ASN B CA 1
ATOM 1260 C C . ASN B 1 63 ? -0.885 0.016 5.195 1 98.5 63 ASN B C 1
ATOM 1262 O O . ASN B 1 63 ? -0.656 1.168 5.566 1 98.5 63 ASN B O 1
ATOM 1266 N N . PRO B 1 64 ? -0.574 -1 5.984 1 98.56 64 PRO B N 1
ATOM 1267 C CA . PRO B 1 64 ? -0.089 -0.807 7.355 1 98.56 64 PRO B CA 1
ATOM 1268 C C . PRO B 1 64 ? 1.193 0.019 7.414 1 98.56 64 PRO B C 1
ATOM 1270 O O . PRO B 1 64 ? 1.395 0.787 8.359 1 98.56 64 PRO B O 1
ATOM 1273 N N . ALA B 1 65 ? 2.084 -0.16 6.523 1 97.94 65 ALA B N 1
ATOM 1274 C CA . ALA B 1 65 ? 3.311 0.631 6.5 1 97.94 65 ALA B CA 1
ATOM 1275 C C . ALA B 1 65 ? 3.006 2.113 6.305 1 97.94 65 ALA B C 1
ATOM 1277 O O . ALA B 1 65 ? 3.613 2.969 6.949 1 97.94 65 ALA B O 1
ATOM 1278 N N . VAL B 1 66 ? 2.09 2.416 5.488 1 97.62 66 VAL B N 1
ATOM 1279 C CA . VAL B 1 66 ? 1.667 3.789 5.23 1 97.62 66 VAL B CA 1
ATOM 1280 C C . VAL B 1 66 ? 0.962 4.352 6.465 1 97.62 66 VAL B C 1
ATOM 1282 O O . VAL B 1 66 ? 1.21 5.492 6.863 1 97.62 66 VAL B O 1
ATOM 1285 N N . THR B 1 67 ? 0.101 3.523 7.027 1 98.38 67 THR B N 1
ATOM 1286 C CA . THR B 1 67 ? -0.602 3.932 8.234 1 98.38 67 THR B CA 1
ATOM 1287 C C . THR B 1 67 ? 0.388 4.301 9.336 1 98.38 67 THR B C 1
ATOM 1289 O O . THR B 1 67 ? 0.252 5.344 9.977 1 98.38 67 THR B O 1
ATOM 1292 N N . LEU B 1 68 ? 1.334 3.482 9.477 1 96.38 68 LEU B N 1
ATOM 1293 C CA . LEU B 1 68 ? 2.35 3.764 10.484 1 96.38 68 LEU B CA 1
ATOM 1294 C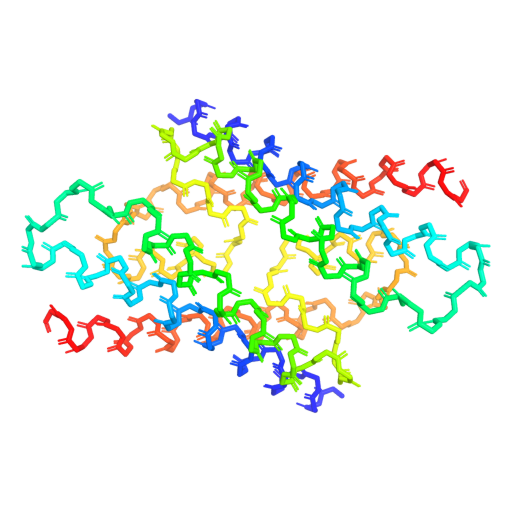 C . LEU B 1 68 ? 3.115 5.039 10.148 1 96.38 68 LEU B C 1
ATOM 1296 O O . LEU B 1 68 ? 3.424 5.84 11.031 1 96.38 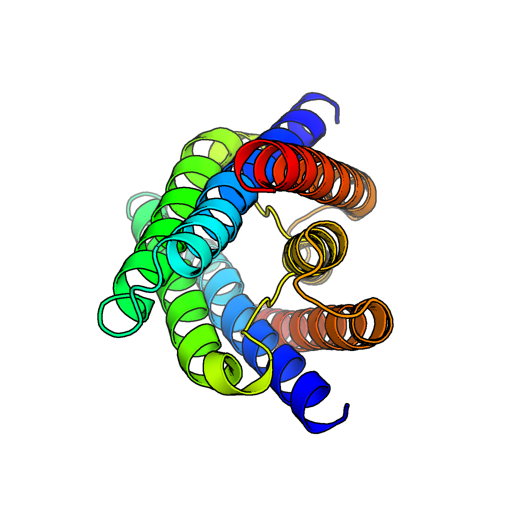68 LEU B O 1
ATOM 1300 N N . ALA B 1 69 ? 3.438 5.195 8.914 1 96.38 69 ALA B N 1
ATOM 1301 C CA . ALA B 1 69 ? 4.152 6.391 8.477 1 96.38 69 ALA B CA 1
ATOM 1302 C C . ALA B 1 69 ? 3.363 7.652 8.805 1 96.38 69 ALA B C 1
ATOM 1304 O O . ALA B 1 69 ? 3.934 8.648 9.266 1 96.38 69 ALA B O 1
ATOM 1305 N N . PHE B 1 70 ? 2.074 7.602 8.594 1 96.19 70 PHE B N 1
ATOM 1306 C CA . PHE B 1 70 ? 1.223 8.75 8.891 1 96.19 70 PHE B CA 1
ATOM 1307 C C . PHE B 1 70 ? 1.2 9.039 10.383 1 96.19 70 PHE B C 1
ATOM 1309 O O . PHE B 1 70 ? 1.182 10.195 10.797 1 96.19 70 PHE B O 1
ATOM 1316 N N . ALA B 1 71 ? 1.166 7.984 11.18 1 96.38 71 ALA B N 1
ATOM 1317 C CA . ALA B 1 71 ? 1.178 8.172 12.625 1 96.38 71 ALA B CA 1
ATOM 1318 C C . ALA B 1 71 ? 2.482 8.812 13.086 1 96.38 71 ALA B C 1
ATOM 1320 O O . ALA B 1 71 ? 2.471 9.758 13.875 1 96.38 71 ALA B O 1
ATOM 1321 N N . VAL B 1 72 ? 3.531 8.312 12.586 1 93.94 72 VAL B N 1
ATOM 1322 C CA . VAL B 1 72 ? 4.852 8.828 12.93 1 93.94 72 VAL B CA 1
ATOM 1323 C C . VAL B 1 72 ? 4.961 10.297 12.508 1 93.94 72 VAL B C 1
ATOM 1325 O O . VAL B 1 72 ? 5.531 11.109 13.234 1 93.94 72 VAL B O 1
ATOM 1328 N N . ALA B 1 73 ? 4.387 10.625 11.414 1 92 73 ALA B N 1
ATOM 1329 C CA . ALA B 1 73 ? 4.418 11.984 10.891 1 92 73 ALA B CA 1
ATOM 1330 C C . ALA B 1 73 ? 3.363 12.859 11.562 1 92 73 ALA B C 1
ATOM 1332 O O . ALA B 1 73 ? 3.143 14 11.156 1 92 73 ALA B O 1
ATOM 1333 N N . ARG B 1 74 ? 2.627 12.289 12.539 1 91.31 74 ARG B N 1
ATOM 1334 C CA . ARG B 1 74 ? 1.638 13.008 13.336 1 91.31 74 ARG B CA 1
ATOM 1335 C C . ARG B 1 74 ? 0.455 13.445 12.477 1 91.31 74 ARG B C 1
ATOM 1337 O O . ARG B 1 74 ? -0.116 14.516 12.703 1 91.31 74 ARG B O 1
ATOM 1344 N N . ARG B 1 75 ? 0.158 12.656 11.57 1 91.19 75 ARG B N 1
ATOM 1345 C CA . ARG B 1 75 ? -0.979 12.938 10.703 1 91.19 75 ARG B CA 1
ATOM 1346 C C . ARG B 1 75 ? -2.123 11.961 10.961 1 91.19 75 ARG B C 1
ATOM 1348 O O . ARG B 1 75 ? -3.156 12.016 10.289 1 91.19 75 ARG B O 1
ATOM 1355 N N . LEU B 1 76 ? -1.898 11.055 11.805 1 95.12 76 LEU B N 1
ATOM 1356 C CA . LEU B 1 76 ? -2.896 10.102 12.273 1 95.12 76 LEU B CA 1
ATOM 1357 C C . LEU B 1 76 ? -2.715 9.812 13.758 1 95.12 76 LEU B C 1
ATOM 1359 O O . LEU B 1 76 ? -1.626 9.422 14.188 1 95.12 76 LEU B O 1
ATOM 1363 N N . PRO B 1 77 ? -3.799 10.078 14.555 1 96.31 77 PRO B N 1
ATOM 1364 C CA . PRO B 1 77 ? -3.666 9.688 15.961 1 96.31 77 PRO B CA 1
ATOM 1365 C C . PRO B 1 77 ? -3.32 8.211 16.141 1 96.31 77 PRO B C 1
ATOM 1367 O O . PRO B 1 77 ? -3.854 7.359 15.422 1 96.31 77 PRO B O 1
ATOM 1370 N N . TRP B 1 78 ? -2.496 7.863 17.094 1 95.94 78 TRP B N 1
ATOM 1371 C CA . TRP B 1 78 ? -1.948 6.527 17.312 1 95.94 78 TRP B CA 1
ATOM 1372 C C . TRP B 1 78 ? -3.057 5.527 17.625 1 95.94 78 TRP B C 1
ATOM 1374 O O . TRP B 1 78 ? -2.922 4.332 17.359 1 95.94 78 TRP B O 1
ATOM 1384 N N . ARG B 1 79 ? -4.145 6.016 18.125 1 95.25 79 ARG B N 1
ATOM 1385 C CA . ARG B 1 79 ? -5.246 5.125 18.469 1 95.25 79 ARG B CA 1
ATOM 1386 C C . ARG B 1 79 ? -5.863 4.496 17.234 1 95.25 79 ARG B C 1
ATOM 1388 O O . ARG B 1 79 ? -6.477 3.432 17.312 1 95.25 79 ARG B O 1
ATOM 1395 N N . PHE B 1 80 ? -5.656 5.066 16.109 1 97.69 80 PHE B N 1
ATOM 1396 C CA . PHE B 1 80 ? -6.277 4.586 14.883 1 97.69 80 PHE B CA 1
ATOM 1397 C C . PHE B 1 80 ? -5.363 3.607 14.156 1 97.69 80 PHE B C 1
ATOM 1399 O O . PHE B 1 80 ? -5.801 2.906 13.242 1 97.69 80 PHE B O 1
ATOM 1406 N N . VAL B 1 81 ? -4.172 3.502 14.586 1 97.94 81 VAL B N 1
ATOM 1407 C CA . VAL B 1 81 ? -3.199 2.668 13.891 1 97.94 81 VAL B CA 1
ATOM 1408 C C . VAL B 1 81 ? -3.654 1.211 13.914 1 97.94 81 VAL B C 1
ATOM 1410 O O . VAL B 1 81 ? -3.703 0.55 12.875 1 97.94 81 VAL B O 1
ATOM 1413 N N . LEU B 1 82 ? -4.023 0.816 15.062 1 97.69 82 LEU B N 1
ATOM 1414 C CA . LEU B 1 82 ? -4.441 -0.575 15.188 1 97.69 82 LEU B CA 1
ATOM 1415 C C . LEU B 1 82 ? -5.719 -0.83 14.398 1 97.69 82 LEU B C 1
ATOM 1417 O O . LEU B 1 82 ? -5.852 -1.866 13.742 1 97.69 82 LEU B O 1
ATOM 1421 N N . VAL B 1 83 ? -6.609 0.047 14.453 1 98.25 83 VAL B N 1
ATOM 1422 C CA . VAL B 1 83 ? -7.891 -0.079 13.766 1 98.25 83 VAL B CA 1
ATOM 1423 C C . VAL B 1 83 ? -7.664 -0.176 12.258 1 98.25 83 VAL B C 1
ATOM 1425 O O . VAL B 1 83 ? -8.211 -1.062 11.602 1 98.25 83 VAL B O 1
ATOM 1428 N N . TYR B 1 84 ? -6.887 0.691 11.75 1 98.69 84 TYR B N 1
ATOM 1429 C CA . TYR B 1 84 ? -6.578 0.702 10.32 1 98.69 84 TYR B CA 1
ATOM 1430 C C . TYR B 1 84 ? -5.871 -0.583 9.906 1 98.69 84 TYR B C 1
ATOM 1432 O O . TYR B 1 84 ? -6.262 -1.224 8.93 1 98.69 84 TYR B O 1
ATOM 1440 N N . CYS B 1 85 ? -4.883 -0.957 10.68 1 98.5 85 CYS B N 1
ATOM 1441 C CA . CYS B 1 85 ? -4.074 -2.123 10.344 1 98.5 85 CYS B CA 1
ATOM 1442 C C . CYS B 1 85 ? -4.93 -3.387 10.312 1 98.5 85 CYS B C 1
ATOM 1444 O O . CYS B 1 85 ? -4.824 -4.191 9.383 1 98.5 85 CYS B O 1
ATOM 1446 N N . LEU B 1 86 ? -5.711 -3.514 11.289 1 98.38 86 LEU B N 1
ATOM 1447 C CA . LEU B 1 86 ? -6.582 -4.684 11.336 1 98.38 86 LEU B CA 1
ATOM 1448 C C . LEU B 1 86 ? -7.543 -4.699 10.148 1 98.38 86 LEU B C 1
ATOM 1450 O O . LEU B 1 86 ? -7.762 -5.746 9.539 1 98.38 86 LEU B O 1
ATOM 1454 N N . ALA B 1 87 ? -8.133 -3.623 9.883 1 98.81 87 ALA B N 1
ATOM 1455 C CA . ALA B 1 87 ? -9.055 -3.512 8.758 1 98.81 87 ALA B CA 1
ATOM 1456 C C . ALA B 1 87 ? -8.352 -3.854 7.445 1 98.81 87 ALA B C 1
ATOM 1458 O O . ALA B 1 87 ? -8.891 -4.59 6.617 1 98.81 87 ALA B O 1
ATOM 1459 N N . GLN B 1 88 ? -7.188 -3.346 7.312 1 98.69 88 GLN B N 1
ATOM 1460 C CA . GLN B 1 88 ? -6.418 -3.545 6.09 1 98.69 88 GLN B CA 1
ATOM 1461 C C . GLN B 1 88 ? -6.023 -5.008 5.918 1 98.69 88 GLN B C 1
ATOM 1463 O O . GLN B 1 88 ? -6.145 -5.566 4.824 1 98.69 88 GLN B O 1
ATOM 1468 N N . LEU B 1 89 ? -5.543 -5.609 6.992 1 98.25 89 LEU B N 1
ATOM 1469 C CA . LEU B 1 89 ? -5.152 -7.016 6.945 1 98.25 89 LEU B CA 1
ATOM 1470 C C . LEU B 1 89 ? -6.355 -7.902 6.637 1 98.25 89 LEU B C 1
ATOM 1472 O O . LEU B 1 89 ? -6.262 -8.82 5.816 1 98.25 89 LEU B O 1
ATOM 1476 N N . LEU B 1 90 ? -7.453 -7.625 7.258 1 98.5 90 LEU B N 1
ATOM 1477 C CA . LEU B 1 90 ? -8.656 -8.414 7.027 1 98.5 90 LEU B CA 1
ATOM 1478 C C . LEU B 1 90 ? -9.18 -8.211 5.605 1 98.5 90 LEU B C 1
ATOM 1480 O O . LEU B 1 90 ? -9.617 -9.164 4.957 1 98.5 90 LEU B O 1
ATOM 1484 N N . GLY B 1 91 ? -9.195 -7.008 5.109 1 98.75 91 GLY B N 1
ATOM 1485 C CA . GLY B 1 91 ? -9.594 -6.734 3.738 1 98.75 91 GLY B CA 1
ATOM 1486 C C . GLY B 1 91 ? -8.734 -7.441 2.709 1 98.75 91 GLY B C 1
ATOM 1487 O O . GLY B 1 91 ? -9.25 -8.008 1.745 1 98.75 91 GLY B O 1
ATOM 1488 N N . ALA B 1 92 ? -7.469 -7.391 2.984 1 98.69 92 ALA B N 1
ATOM 1489 C CA . ALA B 1 92 ? -6.531 -8.062 2.09 1 98.69 92 ALA B CA 1
ATOM 1490 C C . ALA B 1 92 ? -6.754 -9.57 2.096 1 98.69 92 ALA B C 1
ATOM 1492 O O . ALA B 1 92 ? -6.734 -10.211 1.041 1 98.69 92 ALA B O 1
ATOM 1493 N N . PHE B 1 93 ? -6.93 -10.094 3.268 1 97.56 93 PHE B N 1
ATOM 1494 C CA . PHE B 1 93 ? -7.168 -11.523 3.406 1 97.56 93 PHE B CA 1
ATOM 1495 C C . PHE B 1 93 ? -8.438 -11.93 2.664 1 97.56 93 PHE B C 1
ATOM 1497 O O . PHE B 1 93 ? -8.422 -12.898 1.896 1 97.56 93 PHE B O 1
ATOM 1504 N N . ALA B 1 94 ? -9.508 -11.273 2.883 1 98.06 94 ALA B N 1
ATOM 1505 C CA . ALA B 1 94 ? -10.773 -11.578 2.23 1 98.06 94 ALA B CA 1
ATOM 1506 C C . ALA B 1 94 ? -10.641 -11.523 0.711 1 98.06 94 ALA B C 1
ATOM 1508 O O . ALA B 1 94 ? -11.117 -12.414 0.004 1 98.06 94 ALA B O 1
ATOM 1509 N N . ALA B 1 95 ? -10.039 -10.461 0.223 1 98.38 95 ALA B N 1
ATOM 1510 C CA . ALA B 1 95 ? -9.859 -10.297 -1.218 1 98.38 95 ALA B CA 1
ATOM 1511 C C . ALA B 1 95 ? -9.023 -11.438 -1.795 1 98.38 95 ALA B C 1
ATOM 1513 O O . ALA B 1 95 ? -9.352 -11.984 -2.85 1 98.38 95 ALA B O 1
ATOM 1514 N N . SER B 1 96 ? -7.961 -11.758 -1.092 1 97.25 96 SER B N 1
ATOM 1515 C CA . SER B 1 96 ? -7.074 -12.82 -1.566 1 97.25 96 SER B CA 1
ATOM 1516 C C . SER B 1 96 ? -7.789 -14.164 -1.6 1 97.25 96 SER B C 1
ATOM 1518 O O . SER B 1 96 ? -7.57 -14.969 -2.51 1 97.25 96 SER B O 1
ATOM 1520 N N . ALA B 1 97 ? -8.531 -14.406 -0.575 1 95.56 97 ALA B N 1
ATOM 1521 C CA . ALA B 1 97 ? -9.312 -15.633 -0.545 1 95.56 97 ALA B CA 1
ATOM 1522 C C . ALA B 1 97 ? -10.266 -15.711 -1.735 1 95.56 97 ALA B C 1
ATOM 1524 O O . ALA B 1 97 ? -10.414 -16.766 -2.357 1 95.56 97 ALA B O 1
ATOM 1525 N N . CYS B 1 98 ? -10.906 -14.672 -2.055 1 95.94 98 CYS B N 1
ATOM 1526 C CA . CYS B 1 98 ? -11.805 -14.617 -3.203 1 95.94 98 CYS B CA 1
ATOM 1527 C C . CYS B 1 98 ? -11.055 -14.891 -4.5 1 95.94 98 CYS B C 1
ATOM 1529 O O . CYS B 1 98 ? -11.5 -15.688 -5.324 1 95.94 98 CYS B O 1
ATOM 1531 N N . VAL B 1 99 ? -9.914 -14.227 -4.672 1 94.62 99 VAL B N 1
ATOM 1532 C CA . VAL B 1 99 ? -9.109 -14.391 -5.875 1 94.62 99 VAL B CA 1
ATOM 1533 C C . VAL B 1 99 ? -8.648 -15.844 -5.996 1 94.62 99 VAL B C 1
ATOM 1535 O O . VAL B 1 99 ? -8.68 -16.422 -7.082 1 94.62 99 VAL B O 1
ATOM 1538 N N . TYR B 1 100 ? -8.188 -16.344 -4.871 1 92.12 100 TYR B N 1
ATOM 1539 C CA . TYR B 1 100 ? -7.77 -17.734 -4.855 1 92.12 100 TYR B CA 1
ATOM 1540 C C . TYR B 1 100 ? -8.914 -18.656 -5.277 1 92.12 100 TYR B C 1
ATOM 1542 O O . TYR B 1 100 ? -8.711 -19.594 -6.043 1 92.12 100 TYR B O 1
ATOM 1550 N N . GLY B 1 101 ? -10.109 -18.438 -4.801 1 91.69 101 GLY B N 1
ATOM 1551 C CA . GLY B 1 101 ? -11.266 -19.25 -5.137 1 91.69 101 GLY B CA 1
ATOM 1552 C C . GLY B 1 101 ? -11.664 -19.156 -6.598 1 91.69 101 GLY B C 1
ATOM 1553 O O . GLY B 1 101 ? -12.133 -20.125 -7.184 1 91.69 101 GLY B O 1
ATOM 1554 N N . VAL B 1 102 ? -11.445 -18.062 -7.195 1 89.75 102 VAL B N 1
ATOM 1555 C CA . VAL B 1 102 ? -11.859 -17.828 -8.57 1 89.75 102 VAL B CA 1
ATOM 1556 C C . VAL B 1 102 ? -10.828 -18.422 -9.531 1 89.75 102 VAL B C 1
ATOM 1558 O O . VAL B 1 102 ? -11.18 -18.984 -10.57 1 89.75 102 VAL B O 1
ATOM 1561 N N . TYR B 1 103 ? -9.602 -18.328 -9.211 1 86.31 103 TYR B N 1
ATOM 1562 C CA . TYR B 1 103 ? -8.555 -18.688 -10.156 1 86.31 103 TYR B CA 1
ATOM 1563 C C . TYR B 1 103 ? -7.906 -20.016 -9.766 1 86.31 103 TYR B C 1
ATOM 1565 O O . TYR B 1 103 ? -7.062 -20.547 -10.492 1 86.31 103 TYR B O 1
ATOM 1573 N N . HIS B 1 104 ? -8 -20.625 -8.68 1 75.75 104 HIS B N 1
ATOM 1574 C CA . HIS B 1 104 ? -7.527 -21.953 -8.305 1 75.75 104 HIS B CA 1
ATOM 1575 C C . HIS B 1 104 ? -8.688 -22.859 -7.902 1 75.75 104 HIS B C 1
ATOM 1577 O O . HIS B 1 104 ? -9.727 -22.375 -7.457 1 75.75 104 HIS B O 1
#

pLDDT: mean 92.15, std 9.38, range [52.19, 98.88]

Foldseek 3Di:
DVQLLQLLLQLLLLLLLQQVLLVLVCVLVVPDDCRVVSNVVSNVVSQVVSCVRRCVPNNRQLDLVSLVVCVVVVNDPPVCSVSNVVSSVNSNVVSVVVSVVVRD/DVQLLQLLLQLLLLLLLQQVLLVLVCVLVVPDDCRVVSNVVSNVVSQVVSCVRRCVPNNRQLDLVSLVVCVVVVNDPPVCSVSNVVSSVNSNVVSVVVSVVVRD

Organism: Nematostella vectensis (NCBI:txid45351)

Sequence (208 aa):
IIRSFLAEFIATFILVSFGCGSIAQMLLSNETKGTFFSVNFSWGIGVTLGCYWAGGISGAHMNPAVTLAFAVARRLPWRFVLVYCLAQLLGAFAASACVYGVYHIIRSFLAEFIATFILVSFGCGSIAQMLLSNETKGTFFSVNFSWGIGVTLGCYWAGGISGAHMNPAVTLAFAVARRLPWRFVLVYCLAQLLGAFAASACVYGVYH

Secondary structure (DSSP, 8-state):
-HHHHHHHHHHHHHHHHHHHHHHHHHHHHT--TTHHHHHHHHHHHHHHHHHHHHTTTT----SHHHHHHHHHTTSS-THHHHHHHHHHHHHHHHHHHHHHHHH-/-HHHHHHHHHHHHHHHHHHHHHHHHHHHHT--TTHHHHHHHHHHHHHHHHHHHHTTTT----SHHHHHHHHHTTSS-THHHHHHHHHHHHHHHHHHHHHHHHH-

Solvent-accessible surface area (backbone atoms only — not comparable to full-atom values): 9782 Å² total; per-residue (Å²): 107,67,67,36,26,51,29,21,16,51,21,12,20,44,25,37,37,34,33,54,36,42,50,51,50,37,65,70,64,68,57,69,82,74,38,62,60,53,38,51,50,31,34,52,49,14,48,51,52,15,34,69,72,5,35,92,71,59,58,38,60,50,20,46,25,53,42,48,20,34,32,76,52,68,72,36,68,69,81,47,44,61,48,40,36,52,21,15,42,51,16,10,45,53,22,24,52,50,43,39,59,73,76,94,109,67,67,36,27,50,27,21,16,53,20,12,20,44,25,36,37,35,32,52,35,40,50,51,49,36,67,70,63,70,56,68,85,71,38,60,60,53,39,51,48,32,36,50,50,14,48,53,52,15,34,69,72,5,34,91,70,60,57,37,60,50,22,46,24,52,42,49,20,34,31,73,51,68,73,35,68,70,82,46,44,60,48,41,36,52,21,14,41,51,16,11,45,53,23,25,53,52,43,38,60,72,75,95

InterPro domains:
  IPR000425 Major intrinsic protein [PF00230] (2-103)
  IPR000425 Major intrinsic protein [PR00783] (3-22)
  IPR000425 Major intrinsic protein [PR00783] (43-67)
  IPR000425 Major intrinsic protein [PR00783] (80-99)
  IPR022357 Major intrinsic protein, conserved site [PS00221] (61-69)
  IPR023271 Aquaporin-like [G3DSA:1.20.1080.10] (1-104)
  IPR023271 Aquaporin-like [SSF81338] (2-104)
  IPR050363 Major Intrinsic Protein/Aquaporin [PTHR43829] (2-104)

Nearest PDB structures (foldseek):
  8ofx-assembly1_A  TM=9.584E-01  e=7.222E-06  Trypanosoma brucei brucei
  1fx8-assembly1_A  TM=9.403E-01  e=5.741E-05  Escherichia coli
  1ldf-assembly1_A  TM=9.356E-01  e=2.617E-04  Escherichia coli
  1rc2-assembly1_B  TM=9.293E-01  e=3.728E-04  Escherichia coli
  2o9e-assembly1_A  TM=9.308E-01  e=1.616E-03  Escherichia coli

Radius of gyration: 15.98 Å; Cα contacts (8 Å, |Δi|>4): 326; chains: 2; bounding box: 36×48×41 Å